Protein AF-A0A399ENY3-F1 (afdb_monomer_lite)

Foldseek 3Di:
DAWKKKKFAQDLPLLLVQLQVLLVLLVLCVVVAADWAFQVLHHHFDRHSAWGWIAHHPPLGDGIDIDGSDLVQFDQDPRHTMDMTGRSPRRCVLSVLLSLQSSCQRRPPSMAMATPFWQVVSQVSQVSCCVRVVDPDGSCSSHQKFWWWKAAPVRQIATEIDHPVADDQVVVQVCVVVVVDPGHDPIDIHDTDDDDPDDDDVRHPYYYID

Sequence (210 aa):
MGYTHYWYVQDLALLKTRLPAIAADFQRLLPHLPPLAGSLGQGKAKIGPKELVFNGPEPEDYESFVLSARLEDYDQTKQGLFAFCKTERRPYDRAVQVALTLLRWHAGEAVRVTSDGGLLDWQAAVGLVEKELGYPVDPFFVLERELVEVRDRQGRRFLVEAEKEGVYLNYLHWLAEEKKIPFNPPFQVGEAVRRGLASPLPGVEGVFYL

pLDDT: mean 92.97, std 8.16, range [59.66, 98.88]

Radius of gyration: 18.5 Å; chains: 1; bounding box: 43×35×51 Å

Structure (mmCIF, N/CA/C/O backbone):
data_AF-A0A399ENY3-F1
#
_entry.id   AF-A0A399ENY3-F1
#
loop_
_atom_site.group_PDB
_atom_site.id
_atom_site.type_symbol
_atom_site.label_atom_id
_atom_site.label_alt_id
_atom_site.label_comp_id
_atom_site.label_asym_id
_atom_site.label_entity_id
_atom_site.label_seq_id
_atom_site.pdbx_PDB_ins_code
_atom_site.Cartn_x
_atom_site.Cartn_y
_atom_site.Cartn_z
_atom_site.occupancy
_atom_site.B_iso_or_equiv
_atom_site.auth_seq_id
_atom_site.auth_comp_id
_atom_site.auth_asym_id
_atom_site.auth_atom_id
_atom_site.pdbx_PDB_model_num
ATOM 1 N N . MET A 1 1 ? -3.048 19.356 -0.389 1.00 65.06 1 MET A N 1
ATOM 2 C CA . MET A 1 1 ? -2.342 18.136 0.053 1.00 65.06 1 MET A CA 1
ATOM 3 C C . MET A 1 1 ? -3.060 16.988 -0.620 1.00 65.06 1 MET A C 1
ATOM 5 O O . MET A 1 1 ? -4.269 16.923 -0.449 1.00 65.06 1 MET A O 1
ATOM 9 N N . GLY A 1 2 ? -2.367 16.222 -1.460 1.00 85.25 2 GLY A N 1
ATOM 10 C CA . GLY A 1 2 ? -2.966 15.135 -2.239 1.00 85.25 2 GLY A CA 1
ATOM 11 C C . GLY A 1 2 ? -2.899 13.796 -1.515 1.00 85.25 2 GLY A C 1
ATOM 12 O O . GLY A 1 2 ? -2.076 13.638 -0.620 1.00 85.25 2 GLY A O 1
ATOM 13 N N . TYR A 1 3 ? -3.757 12.856 -1.911 1.00 95.75 3 TYR A N 1
ATOM 14 C CA . TYR A 1 3 ? -3.749 11.472 -1.422 1.00 95.75 3 TYR A CA 1
ATOM 15 C C . TYR A 1 3 ? -2.416 10.782 -1.755 1.00 95.75 3 TYR A C 1
ATOM 17 O O . TYR A 1 3 ? -1.998 10.803 -2.918 1.00 95.75 3 TYR A O 1
ATOM 25 N N . THR A 1 4 ? -1.761 10.207 -0.743 1.00 97.94 4 THR A N 1
ATOM 26 C CA . THR A 1 4 ? -0.362 9.758 -0.799 1.00 97.94 4 THR A CA 1
ATOM 27 C C . THR A 1 4 ? -0.168 8.340 -0.270 1.00 97.94 4 THR A C 1
ATOM 29 O O . THR A 1 4 ? -0.803 7.918 0.699 1.00 97.94 4 THR A O 1
ATOM 32 N N . HIS A 1 5 ? 0.787 7.630 -0.872 1.00 98.31 5 HIS A N 1
ATOM 33 C CA . HIS A 1 5 ? 1.336 6.377 -0.352 1.00 98.31 5 HIS A CA 1
ATOM 34 C C . HIS A 1 5 ? 2.809 6.534 -0.021 1.00 98.31 5 HIS A C 1
ATOM 36 O O . HIS A 1 5 ? 3.538 7.234 -0.725 1.00 98.31 5 HIS A O 1
ATOM 42 N N . TYR A 1 6 ? 3.248 5.836 1.016 1.00 97.88 6 TYR A N 1
ATOM 43 C CA . TYR A 1 6 ? 4.585 5.940 1.579 1.00 97.88 6 TYR A CA 1
ATOM 44 C C . TYR A 1 6 ? 5.186 4.551 1.746 1.00 97.88 6 TYR A C 1
ATOM 46 O O . TYR A 1 6 ? 4.482 3.583 2.046 1.00 97.88 6 TYR A O 1
ATOM 54 N N . TRP A 1 7 ? 6.501 4.444 1.600 1.00 98.44 7 TRP A N 1
ATOM 55 C CA . TRP A 1 7 ? 7.215 3.226 1.943 1.00 98.44 7 TRP A CA 1
ATOM 56 C C . TRP A 1 7 ? 8.599 3.517 2.511 1.00 98.44 7 TRP A C 1
ATOM 58 O O . TRP A 1 7 ? 9.234 4.528 2.209 1.00 98.44 7 TRP A O 1
ATOM 68 N N . TYR A 1 8 ? 9.057 2.598 3.354 1.00 98.06 8 TYR A N 1
ATOM 69 C CA . TYR A 1 8 ? 10.341 2.656 4.037 1.00 98.06 8 TYR A CA 1
ATOM 70 C C . TYR A 1 8 ? 11.104 1.371 3.759 1.00 98.06 8 TYR A C 1
ATOM 72 O O . TYR A 1 8 ? 10.606 0.289 4.064 1.00 98.06 8 TYR A O 1
ATOM 80 N N . VAL A 1 9 ? 12.309 1.477 3.207 1.00 98.19 9 VAL A N 1
ATOM 81 C CA . VAL A 1 9 ? 13.186 0.334 2.931 1.00 98.19 9 VAL A CA 1
ATOM 82 C C . VAL A 1 9 ? 14.242 0.236 4.031 1.00 98.19 9 VAL A C 1
ATOM 84 O O . VAL A 1 9 ? 15.024 1.164 4.237 1.00 98.19 9 VAL A O 1
ATOM 87 N N . GLN A 1 10 ? 14.268 -0.898 4.733 1.00 97.44 10 GLN A N 1
ATOM 88 C CA . GLN A 1 10 ? 15.261 -1.211 5.771 1.00 97.44 10 GLN A CA 1
ATOM 89 C C . GLN A 1 10 ? 16.498 -1.898 5.192 1.00 97.44 10 GLN A C 1
ATOM 91 O O . GLN A 1 10 ? 17.612 -1.683 5.661 1.00 97.44 10 GLN A O 1
ATOM 96 N N . ASP A 1 11 ? 16.301 -2.728 4.165 1.00 97.19 11 ASP A N 1
ATOM 97 C CA . ASP A 1 11 ? 17.366 -3.492 3.520 1.00 97.19 11 ASP A CA 1
ATOM 98 C C . ASP A 1 11 ? 17.312 -3.304 1.999 1.00 97.19 11 ASP A C 1
ATOM 100 O O . ASP A 1 11 ? 16.593 -3.988 1.262 1.00 97.19 11 ASP A O 1
ATOM 104 N N . LEU A 1 12 ? 18.108 -2.344 1.523 1.00 96.38 12 LEU A N 1
ATOM 105 C CA . LEU A 1 12 ? 18.221 -2.023 0.103 1.00 96.38 12 LEU A CA 1
ATOM 106 C C . LEU A 1 12 ? 18.857 -3.171 -0.700 1.00 96.38 12 LEU A C 1
ATOM 108 O O . LEU A 1 12 ? 18.535 -3.362 -1.876 1.00 96.38 12 LEU A O 1
ATOM 112 N N . ALA A 1 13 ? 19.750 -3.952 -0.080 1.00 97.38 13 ALA A N 1
ATOM 113 C CA . ALA A 1 13 ? 20.390 -5.088 -0.730 1.00 97.38 13 ALA A CA 1
ATOM 114 C C . ALA A 1 13 ? 19.378 -6.214 -0.955 1.00 97.38 13 ALA A C 1
ATOM 116 O O . ALA A 1 13 ? 19.316 -6.759 -2.060 1.00 97.38 13 ALA A O 1
ATOM 117 N N . LEU A 1 14 ? 18.529 -6.506 0.035 1.00 97.50 14 LEU A N 1
ATOM 118 C CA . LEU A 1 14 ? 17.425 -7.442 -0.137 1.00 97.50 14 LEU A CA 1
ATOM 119 C C . LEU A 1 14 ? 16.453 -6.938 -1.204 1.00 97.50 14 LEU A C 1
ATOM 121 O O . LEU A 1 14 ? 16.164 -7.698 -2.130 1.00 97.50 14 LEU A O 1
ATOM 125 N N . LEU A 1 15 ? 16.019 -5.671 -1.157 1.00 97.50 15 LEU A N 1
ATOM 126 C CA . LEU A 1 15 ? 15.136 -5.099 -2.184 1.00 97.50 15 LEU A CA 1
ATOM 127 C C . LEU A 1 15 ? 15.705 -5.306 -3.594 1.00 97.50 15 LEU A C 1
ATOM 129 O O . LEU A 1 15 ? 14.998 -5.774 -4.487 1.00 97.50 15 LEU A O 1
ATOM 133 N N . LYS A 1 16 ? 17.008 -5.066 -3.783 1.00 97.94 16 LYS A N 1
ATOM 134 C CA . LYS A 1 16 ? 17.696 -5.305 -5.059 1.00 97.94 16 LYS A CA 1
ATOM 135 C C . LYS A 1 16 ? 17.522 -6.736 -5.573 1.00 97.94 16 LYS A C 1
ATOM 137 O O . LYS A 1 16 ? 17.344 -6.929 -6.773 1.00 97.94 16 LYS A O 1
ATOM 142 N N . THR A 1 17 ? 17.563 -7.735 -4.689 1.00 98.31 17 THR A N 1
ATOM 143 C CA . THR A 1 17 ? 17.355 -9.148 -5.066 1.00 98.31 17 THR A CA 1
ATOM 144 C C . THR A 1 17 ? 15.894 -9.487 -5.369 1.00 98.31 17 THR A C 1
ATOM 146 O O . THR A 1 17 ? 15.634 -10.456 -6.080 1.00 98.31 17 THR A O 1
ATOM 149 N N . ARG A 1 18 ? 14.939 -8.697 -4.861 1.00 98.44 18 ARG A N 1
ATOM 150 C CA . ARG A 1 18 ? 13.493 -8.922 -5.018 1.00 98.44 18 ARG A CA 1
ATOM 151 C C . ARG A 1 18 ? 12.880 -8.191 -6.209 1.00 98.44 18 ARG A C 1
ATOM 153 O O . ARG A 1 18 ? 11.901 -8.681 -6.766 1.00 98.44 18 ARG A O 1
ATOM 160 N N . LEU A 1 19 ? 13.474 -7.080 -6.652 1.00 98.50 19 LEU A N 1
ATOM 161 C CA . LEU A 1 19 ? 12.989 -6.287 -7.791 1.00 98.50 19 LEU A CA 1
ATOM 162 C C . LEU A 1 19 ? 12.700 -7.095 -9.068 1.00 98.50 19 LEU A C 1
ATOM 164 O O . LEU A 1 19 ? 11.671 -6.826 -9.685 1.00 98.50 19 LEU A O 1
ATOM 168 N N . PRO A 1 20 ? 13.505 -8.100 -9.473 1.00 98.75 20 PRO A N 1
ATOM 169 C CA . PRO A 1 20 ? 13.170 -8.926 -10.632 1.00 98.75 20 PRO A CA 1
ATOM 170 C C . PRO A 1 20 ? 11.834 -9.665 -10.500 1.00 98.75 20 PRO A C 1
ATOM 172 O O . PRO A 1 20 ? 11.068 -9.695 -11.460 1.00 98.75 20 PRO A O 1
ATOM 175 N N . ALA A 1 21 ? 11.538 -10.224 -9.322 1.00 98.75 21 ALA A N 1
ATOM 176 C CA . ALA A 1 21 ? 10.280 -10.924 -9.071 1.00 98.75 21 ALA A CA 1
ATOM 177 C C . ALA A 1 21 ? 9.103 -9.941 -9.010 1.00 98.75 21 ALA A C 1
ATOM 179 O O . ALA A 1 21 ? 8.098 -10.151 -9.683 1.00 98.75 21 ALA A O 1
ATOM 180 N N . ILE A 1 22 ? 9.281 -8.812 -8.310 1.00 98.81 22 ILE A N 1
ATOM 181 C CA . ILE A 1 22 ? 8.290 -7.726 -8.245 1.00 98.81 22 ILE A CA 1
ATOM 182 C C . ILE A 1 22 ? 7.934 -7.238 -9.655 1.00 98.81 22 ILE A C 1
ATOM 184 O O . ILE A 1 22 ? 6.760 -7.125 -9.993 1.00 98.81 22 ILE A O 1
ATOM 188 N N . ALA A 1 23 ? 8.934 -6.976 -10.500 1.00 98.81 23 ALA A N 1
ATOM 189 C CA . ALA A 1 23 ? 8.716 -6.503 -11.862 1.00 98.81 23 ALA A CA 1
ATOM 190 C C . ALA A 1 23 ? 8.017 -7.549 -12.739 1.00 98.81 23 ALA A C 1
ATOM 192 O O . ALA A 1 23 ? 7.111 -7.192 -13.489 1.00 98.81 23 ALA A O 1
ATOM 193 N N . ALA A 1 24 ? 8.410 -8.823 -12.644 1.00 98.81 24 ALA A N 1
ATOM 194 C CA . ALA A 1 24 ? 7.788 -9.902 -13.409 1.00 98.81 24 ALA A CA 1
ATOM 195 C C . ALA A 1 24 ? 6.305 -10.074 -13.047 1.00 98.81 24 ALA A C 1
ATOM 197 O O . ALA A 1 24 ? 5.456 -10.175 -13.932 1.00 98.81 24 ALA A O 1
ATOM 198 N N . ASP A 1 25 ? 5.977 -10.043 -11.757 1.00 98.81 25 ASP A N 1
ATOM 199 C CA . ASP A 1 25 ? 4.594 -10.130 -11.296 1.00 98.81 25 ASP A CA 1
ATOM 200 C C . ASP A 1 25 ? 3.788 -8.885 -11.659 1.00 98.81 25 ASP A C 1
ATOM 202 O O . ASP A 1 25 ? 2.670 -8.999 -12.156 1.00 98.81 25 ASP A O 1
ATOM 206 N N . PHE A 1 26 ? 4.370 -7.693 -11.520 1.00 98.81 26 PHE A N 1
ATOM 207 C CA . PHE A 1 26 ? 3.716 -6.457 -11.939 1.00 98.81 26 PHE A CA 1
ATOM 208 C C . PHE A 1 26 ? 3.397 -6.466 -13.440 1.00 98.81 26 PHE A C 1
ATOM 210 O O . PHE A 1 26 ? 2.296 -6.093 -13.840 1.00 98.81 26 PHE A O 1
ATOM 217 N N . GLN A 1 27 ? 4.316 -6.963 -14.278 1.00 98.69 27 GLN A N 1
ATOM 218 C CA . GLN A 1 27 ? 4.086 -7.128 -15.717 1.00 98.69 27 GLN A CA 1
ATOM 219 C C . GLN A 1 27 ? 2.907 -8.057 -16.020 1.00 98.69 27 GLN A C 1
ATOM 221 O O . GLN A 1 27 ? 2.133 -7.767 -16.932 1.00 98.69 27 GLN A O 1
ATOM 226 N N . ARG A 1 28 ? 2.738 -9.142 -15.254 1.00 98.62 28 ARG A N 1
ATOM 227 C CA . ARG A 1 28 ? 1.595 -10.060 -15.398 1.00 98.62 28 ARG A CA 1
ATOM 228 C C . ARG A 1 28 ? 0.265 -9.396 -15.043 1.00 98.62 28 ARG A C 1
ATOM 230 O O . ARG A 1 28 ? -0.756 -9.782 -15.599 1.00 98.62 28 ARG A O 1
ATOM 237 N N . LEU A 1 29 ? 0.281 -8.397 -14.161 1.00 98.62 29 LEU A N 1
ATOM 238 C CA . LEU A 1 29 ? -0.911 -7.670 -13.724 1.00 98.62 29 LEU A CA 1
ATOM 239 C C . LEU A 1 29 ? -1.278 -6.480 -14.622 1.00 98.62 29 LEU A C 1
ATOM 241 O O . LEU A 1 29 ? -2.418 -6.027 -14.560 1.00 98.62 29 LEU A O 1
ATOM 245 N N . LEU A 1 30 ? -0.375 -6.003 -15.492 1.00 98.06 30 LEU A N 1
ATOM 246 C CA . LEU A 1 30 ? -0.628 -4.868 -16.398 1.00 98.06 30 LEU A CA 1
ATOM 247 C C . LEU A 1 30 ? -1.951 -4.950 -17.188 1.00 98.06 30 LEU A C 1
ATOM 249 O O . LEU A 1 30 ? -2.615 -3.920 -17.280 1.00 98.06 30 LEU A O 1
ATOM 253 N N . PRO A 1 31 ? -2.392 -6.111 -17.722 1.00 98.19 31 PRO A N 1
ATOM 254 C CA . PRO A 1 31 ? -3.670 -6.207 -18.438 1.00 98.19 31 PRO A CA 1
ATOM 255 C C . PRO A 1 31 ? -4.910 -5.881 -17.590 1.00 98.19 31 PRO A C 1
ATOM 257 O O . PRO A 1 31 ? -5.979 -5.638 -18.143 1.00 98.19 31 PRO A O 1
ATOM 260 N N . HIS A 1 32 ? -4.777 -5.891 -16.262 1.00 98.25 32 HIS A N 1
ATOM 261 C CA . HIS A 1 32 ? -5.850 -5.628 -15.301 1.00 98.25 32 HIS A CA 1
ATOM 262 C C . HIS A 1 32 ? -5.736 -4.247 -14.644 1.00 98.25 32 HIS A C 1
ATOM 264 O O . HIS A 1 32 ? -6.558 -3.898 -13.794 1.00 98.25 32 HIS A O 1
ATOM 270 N N . LEU A 1 33 ? -4.706 -3.477 -14.999 1.00 98.25 33 LEU A N 1
ATOM 271 C CA . LEU A 1 33 ? -4.435 -2.162 -14.438 1.00 98.25 33 LEU A CA 1
ATOM 272 C C . LEU A 1 33 ? -4.886 -1.052 -15.395 1.00 98.25 33 LEU A C 1
ATOM 274 O O . LEU A 1 33 ? -4.941 -1.254 -16.611 1.00 98.25 33 LEU A O 1
ATOM 278 N N . PRO A 1 34 ? -5.182 0.146 -14.865 1.00 97.69 34 PRO A N 1
ATOM 279 C CA . PRO A 1 34 ? -5.351 1.335 -15.687 1.00 97.69 34 PRO A CA 1
ATOM 280 C C . PRO A 1 34 ? -4.112 1.597 -16.558 1.00 97.69 34 PRO A C 1
ATOM 282 O O . PRO A 1 34 ? -3.008 1.186 -16.187 1.00 97.69 34 PRO A O 1
ATOM 285 N N . PRO A 1 35 ? -4.266 2.287 -17.704 1.00 97.75 35 PRO A N 1
ATOM 286 C CA . PRO A 1 35 ? -3.138 2.627 -18.561 1.00 97.75 35 PRO A CA 1
ATOM 287 C C . PRO A 1 35 ? -2.039 3.356 -17.786 1.00 97.75 35 PRO A C 1
ATOM 289 O O . PRO A 1 35 ? -2.328 4.229 -16.968 1.00 97.75 35 PRO A O 1
ATOM 292 N N . LEU A 1 36 ? -0.785 3.009 -18.076 1.00 98.44 36 LEU A N 1
ATOM 293 C CA . LEU A 1 36 ? 0.396 3.617 -17.469 1.00 98.44 36 LEU A CA 1
ATOM 294 C C . LEU A 1 36 ? 1.257 4.285 -18.535 1.00 98.44 36 LEU A C 1
ATOM 296 O O . LEU A 1 36 ? 1.419 3.759 -19.640 1.00 98.44 36 LEU A O 1
ATOM 300 N N . ALA A 1 37 ? 1.867 5.398 -18.158 1.00 98.38 37 ALA A N 1
ATOM 301 C CA . ALA A 1 37 ? 2.840 6.121 -18.957 1.00 98.38 37 ALA A CA 1
ATOM 302 C C . ALA A 1 37 ? 4.205 6.174 -18.253 1.00 98.38 37 ALA A C 1
ATOM 304 O O . ALA A 1 37 ? 4.384 5.646 -17.150 1.00 98.38 37 ALA A O 1
ATOM 305 N N . GLY A 1 38 ? 5.195 6.777 -18.912 1.00 97.50 38 GLY A N 1
ATOM 306 C CA . GLY A 1 38 ? 6.475 7.105 -18.286 1.00 97.50 38 GLY A CA 1
ATOM 307 C C . GLY A 1 38 ? 6.315 8.111 -17.139 1.00 97.50 38 GLY A C 1
ATOM 308 O O . GLY A 1 38 ? 5.221 8.588 -16.855 1.00 97.50 38 GLY A O 1
ATOM 309 N N . SER A 1 39 ? 7.420 8.457 -16.476 1.00 95.44 39 SER A N 1
ATOM 310 C CA . SER A 1 39 ? 7.420 9.330 -15.289 1.00 95.44 39 SER A CA 1
ATOM 311 C C . SER A 1 39 ? 6.697 10.668 -15.498 1.00 95.44 39 SER A C 1
ATOM 313 O O . SER A 1 39 ? 5.988 11.125 -14.604 1.00 95.44 39 SER A O 1
ATOM 315 N N . LEU A 1 40 ? 6.824 11.259 -16.686 1.00 95.31 40 LEU A N 1
ATOM 316 C CA . LEU A 1 40 ? 6.220 12.546 -17.052 1.00 95.31 40 LEU A CA 1
ATOM 317 C C . LEU A 1 40 ? 4.822 12.416 -17.682 1.00 95.31 40 LEU A C 1
ATOM 319 O O . LEU A 1 40 ? 4.439 13.263 -18.471 1.00 95.31 40 LEU A O 1
ATOM 323 N N . GLY A 1 41 ? 4.115 11.306 -17.463 1.00 95.75 41 GLY A N 1
ATOM 324 C CA . GLY A 1 41 ? 2.783 11.089 -18.042 1.00 95.75 41 GLY A CA 1
ATOM 325 C C . GLY A 1 41 ? 2.762 10.805 -19.549 1.00 95.75 41 GLY A C 1
ATOM 326 O O . GLY A 1 41 ? 1.702 10.658 -20.156 1.00 95.75 41 GLY A O 1
ATOM 327 N N . GLN A 1 42 ? 3.941 10.652 -20.157 1.00 95.75 42 GLN A N 1
ATOM 328 C CA . GLN A 1 42 ? 4.125 10.426 -21.588 1.00 95.75 42 GLN A CA 1
ATOM 329 C C . GLN A 1 42 ? 4.932 9.152 -21.861 1.00 95.75 42 GLN A C 1
ATOM 331 O O . GLN A 1 42 ? 5.733 8.697 -21.040 1.00 95.75 42 GLN A O 1
ATOM 336 N N . GLY A 1 43 ? 4.760 8.578 -23.052 1.00 95.81 43 GLY A N 1
ATOM 337 C CA . GLY A 1 43 ? 5.502 7.390 -23.473 1.00 95.81 43 GLY A CA 1
ATOM 338 C C . GLY A 1 43 ? 5.153 6.138 -22.662 1.00 95.81 43 GLY A C 1
ATOM 339 O O . GLY A 1 43 ? 4.073 6.026 -22.090 1.00 95.81 43 GLY A O 1
ATOM 340 N N . LYS A 1 44 ? 6.059 5.156 -22.647 1.00 96.69 44 LYS A N 1
ATOM 341 C CA . LYS A 1 44 ? 5.833 3.867 -21.976 1.00 96.69 44 LYS A CA 1
ATOM 342 C C . LYS A 1 44 ? 6.380 3.879 -20.552 1.00 96.69 44 LYS A C 1
ATOM 344 O O . LYS A 1 44 ? 7.499 4.337 -20.326 1.00 96.69 44 LYS A O 1
ATOM 349 N N . ALA A 1 45 ? 5.628 3.282 -19.630 1.00 97.88 45 ALA A N 1
ATOM 350 C CA . ALA A 1 45 ? 6.118 2.925 -18.304 1.00 97.88 45 ALA A CA 1
ATOM 351 C C . ALA A 1 45 ? 7.389 2.061 -18.390 1.00 97.88 45 ALA A C 1
ATOM 353 O O . ALA A 1 45 ? 7.519 1.192 -19.261 1.00 97.88 45 ALA A O 1
ATOM 354 N N . LYS A 1 46 ? 8.322 2.272 -17.461 1.00 98.19 46 LYS A N 1
ATOM 355 C CA . LYS A 1 46 ? 9.563 1.505 -17.354 1.00 98.19 46 LYS A CA 1
ATOM 356 C C . LYS A 1 46 ? 9.418 0.470 -16.248 1.00 98.19 46 LYS A C 1
ATOM 358 O O . LYS A 1 46 ? 9.634 0.763 -15.079 1.00 98.19 46 LYS A O 1
ATOM 363 N N . ILE A 1 47 ? 9.064 -0.749 -16.635 1.00 98.31 47 ILE A N 1
ATOM 364 C CA . ILE A 1 47 ? 8.910 -1.883 -15.722 1.00 98.31 47 ILE A CA 1
ATOM 365 C C . ILE A 1 47 ? 9.999 -2.903 -16.037 1.00 98.31 47 ILE A C 1
ATOM 367 O O . ILE A 1 47 ? 9.977 -3.524 -17.103 1.00 98.31 47 ILE A O 1
ATOM 371 N N . GLY A 1 48 ? 10.965 -3.067 -15.137 1.00 97.44 48 GLY A N 1
ATOM 372 C CA . GLY A 1 48 ? 12.079 -3.979 -15.359 1.00 97.44 48 GLY A CA 1
ATOM 373 C C . GLY A 1 48 ? 12.754 -4.452 -14.074 1.00 97.44 48 GLY A C 1
ATOM 374 O O . GLY A 1 48 ? 12.441 -3.986 -12.985 1.00 97.44 48 GLY A O 1
ATOM 375 N N . PRO A 1 49 ? 13.747 -5.349 -14.187 1.00 97.38 49 PRO A N 1
ATOM 376 C CA . PRO A 1 49 ? 14.335 -6.040 -13.036 1.00 97.38 49 PRO A CA 1
ATOM 377 C C . PRO A 1 49 ? 15.134 -5.137 -12.085 1.00 97.38 49 PRO A C 1
ATOM 379 O O . PRO A 1 49 ? 15.617 -5.606 -11.059 1.00 97.38 49 PRO A O 1
ATOM 382 N N . LYS A 1 50 ? 15.330 -3.865 -12.444 1.00 97.19 50 LYS A N 1
ATOM 383 C CA . LYS A 1 50 ? 16.078 -2.878 -11.655 1.00 97.19 50 LYS A CA 1
ATOM 384 C C . LYS A 1 50 ? 15.196 -1.787 -11.061 1.00 97.19 50 LYS A C 1
ATOM 386 O O . LYS A 1 50 ? 15.635 -1.137 -10.120 1.00 97.19 50 LYS A O 1
ATOM 391 N N . GLU A 1 51 ? 14.025 -1.546 -11.644 1.00 97.69 51 GLU A N 1
ATOM 392 C CA . GLU A 1 51 ? 13.130 -0.477 -11.217 1.00 97.69 51 GLU A CA 1
ATOM 393 C C . GLU A 1 51 ? 11.740 -0.610 -11.848 1.00 97.69 51 GLU A C 1
ATOM 395 O O . GLU A 1 51 ? 11.586 -1.136 -12.957 1.00 97.69 51 GLU A O 1
ATOM 400 N N . LEU A 1 52 ? 10.748 -0.076 -11.143 1.00 98.69 52 LEU A N 1
ATOM 401 C CA . LEU A 1 52 ? 9.427 0.249 -11.661 1.00 98.69 52 LEU A CA 1
ATOM 402 C C . LEU A 1 52 ? 9.309 1.774 -11.643 1.00 98.69 52 LEU A C 1
ATOM 404 O O . LEU A 1 52 ? 9.366 2.380 -10.576 1.00 98.69 52 LEU A O 1
ATOM 408 N N . VAL A 1 53 ? 9.165 2.384 -12.818 1.00 98.62 53 VAL A N 1
ATOM 409 C CA . VAL A 1 53 ? 8.978 3.829 -12.972 1.00 98.62 53 VAL A CA 1
ATOM 410 C C . VAL A 1 53 ? 7.804 4.090 -13.900 1.00 98.62 53 VAL A C 1
ATOM 412 O O . VAL A 1 53 ? 7.848 3.721 -15.078 1.00 98.62 53 VAL A O 1
ATOM 415 N N . PHE A 1 54 ? 6.754 4.717 -13.380 1.00 98.75 54 PHE A N 1
ATOM 416 C CA . PHE A 1 54 ? 5.540 5.000 -14.142 1.00 98.75 54 PHE A CA 1
ATOM 417 C C . PHE A 1 54 ? 4.737 6.163 -13.555 1.00 98.75 54 PHE A C 1
ATOM 419 O O . PHE A 1 54 ? 4.978 6.604 -12.435 1.00 98.75 54 PHE A O 1
ATOM 426 N N . ASN A 1 55 ? 3.772 6.647 -14.329 1.00 98.50 55 ASN A N 1
ATOM 427 C CA . ASN A 1 55 ? 2.747 7.610 -13.925 1.00 98.50 55 ASN A CA 1
ATOM 428 C C . ASN A 1 55 ? 1.430 7.257 -14.652 1.00 98.50 55 ASN A C 1
ATOM 430 O O . ASN A 1 55 ? 1.404 6.332 -15.476 1.00 98.50 55 ASN A O 1
ATOM 434 N N . GLY A 1 56 ? 0.342 7.972 -14.374 1.00 98.00 56 GLY A N 1
ATOM 435 C CA . GLY A 1 56 ? -0.833 7.986 -15.247 1.00 98.00 56 GLY A CA 1
ATOM 436 C C . GLY A 1 56 ? -0.509 8.668 -16.579 1.00 98.00 56 GLY A C 1
ATOM 437 O O . GLY A 1 56 ? 0.432 9.450 -16.632 1.00 98.00 56 GLY A O 1
ATOM 438 N N . PRO A 1 57 ? -1.209 8.357 -17.678 1.00 98.00 57 PRO A N 1
ATOM 439 C CA . PRO A 1 57 ? -1.099 9.137 -18.906 1.00 98.00 57 PRO A CA 1
ATOM 440 C C . PRO A 1 57 ? -1.723 10.524 -18.719 1.00 98.00 57 PRO A C 1
ATOM 442 O O . PRO A 1 57 ? -2.760 10.637 -18.066 1.00 98.00 57 PRO A O 1
ATOM 445 N N . GLU A 1 58 ? -1.155 11.553 -19.348 1.00 96.69 58 GLU A N 1
ATOM 446 C CA . GLU A 1 58 ? -1.777 12.884 -19.390 1.00 96.69 58 GLU A CA 1
ATOM 447 C C . GLU A 1 58 ? -3.233 12.808 -19.910 1.00 96.69 58 GLU A C 1
ATOM 449 O O . GLU A 1 58 ? -3.503 12.081 -20.876 1.00 96.69 58 GLU A O 1
ATOM 454 N N . PRO A 1 59 ? -4.194 13.546 -19.317 1.00 96.06 59 PRO A N 1
ATOM 455 C CA . PRO A 1 59 ? -4.048 14.518 -18.222 1.00 96.06 59 PRO A CA 1
ATOM 456 C C . PRO A 1 59 ? -4.269 13.920 -16.814 1.00 96.06 59 PRO A C 1
ATOM 458 O O . PRO A 1 59 ? -4.532 14.650 -15.861 1.00 96.06 59 PRO A O 1
ATOM 461 N N . GLU A 1 60 ? -4.265 12.593 -16.690 1.00 96.88 60 GLU A N 1
ATOM 462 C CA . GLU A 1 60 ? -4.502 11.867 -15.437 1.00 96.88 60 GLU A CA 1
ATOM 463 C C . GLU A 1 60 ? -3.197 11.499 -14.703 1.00 96.88 60 GLU A C 1
ATOM 465 O O . GLU A 1 60 ? -3.199 10.677 -13.781 1.00 96.88 60 GLU A O 1
ATOM 470 N N . ASP A 1 61 ? -2.078 12.088 -15.120 1.00 97.00 61 ASP A N 1
ATOM 471 C CA . ASP A 1 61 ? -0.790 12.034 -14.443 1.00 97.00 61 ASP A CA 1
ATOM 472 C C . ASP A 1 61 ? -0.781 12.909 -13.173 1.00 97.00 61 ASP A C 1
ATOM 474 O O . ASP A 1 61 ? -1.605 13.813 -13.001 1.00 97.00 61 ASP A O 1
ATOM 478 N N . TYR A 1 62 ? 0.128 12.616 -12.235 1.00 96.88 62 TYR A N 1
ATOM 479 C CA . TYR A 1 62 ? 0.314 13.447 -11.036 1.00 96.88 62 TYR A CA 1
ATOM 480 C C . TYR A 1 62 ? 1.771 13.478 -10.551 1.00 96.88 62 TYR A C 1
ATOM 482 O O . TYR A 1 62 ? 2.544 14.322 -10.995 1.00 96.88 62 TYR A O 1
ATOM 490 N N . GLU A 1 63 ? 2.192 12.550 -9.688 1.00 96.88 63 GLU A N 1
ATOM 491 C CA . GLU A 1 63 ? 3.605 12.359 -9.337 1.00 96.88 63 GLU A CA 1
ATOM 492 C C . GLU A 1 63 ? 4.104 11.017 -9.882 1.00 96.88 63 GLU A C 1
ATOM 494 O O . GLU A 1 63 ? 3.393 10.009 -9.884 1.00 96.88 63 GLU A O 1
ATOM 499 N N . SER A 1 64 ? 5.357 10.983 -10.334 1.00 97.56 64 SER A N 1
ATOM 500 C CA . SER A 1 64 ? 5.971 9.750 -10.817 1.00 97.56 64 SER A CA 1
ATOM 501 C C . SER A 1 64 ? 6.150 8.754 -9.671 1.00 97.56 64 SER A C 1
ATOM 503 O O . SER A 1 64 ? 6.789 9.061 -8.667 1.00 97.56 64 SER A O 1
ATOM 505 N N . PHE A 1 65 ? 5.664 7.530 -9.849 1.00 98.69 65 PHE A N 1
ATOM 506 C CA . PHE A 1 65 ? 6.025 6.420 -8.980 1.00 98.69 65 PHE A CA 1
ATOM 507 C C . PHE A 1 65 ? 7.412 5.904 -9.368 1.00 98.69 65 PHE A C 1
ATOM 509 O O . PHE A 1 65 ? 7.652 5.606 -10.542 1.00 98.69 65 PHE A O 1
ATOM 516 N N . VAL A 1 66 ? 8.312 5.782 -8.391 1.00 98.56 66 VAL A N 1
ATOM 517 C CA . VAL A 1 66 ? 9.675 5.264 -8.568 1.00 98.56 66 VAL A CA 1
ATOM 518 C C . VAL A 1 66 ? 9.964 4.239 -7.479 1.00 98.56 66 VAL A C 1
ATOM 520 O O . VAL A 1 66 ? 10.078 4.583 -6.311 1.00 98.56 66 VAL A O 1
ATOM 523 N N . LEU A 1 67 ? 10.132 2.977 -7.864 1.00 98.56 67 LEU A N 1
ATOM 524 C CA . LEU A 1 67 ? 10.602 1.914 -6.980 1.00 98.56 67 LEU A CA 1
ATOM 525 C C . LEU A 1 67 ? 11.884 1.322 -7.554 1.00 98.56 67 LEU A C 1
ATOM 527 O O . LEU A 1 67 ? 11.855 0.679 -8.602 1.00 98.56 67 LEU A O 1
ATOM 531 N N . SER A 1 68 ? 13.008 1.513 -6.867 1.00 97.88 68 SER A N 1
ATOM 532 C CA . SER A 1 68 ? 14.317 0.994 -7.278 1.00 97.88 68 SER A CA 1
ATOM 533 C C . SER A 1 68 ? 15.157 0.577 -6.062 1.00 97.88 68 SER A C 1
ATOM 535 O O . SER A 1 68 ? 14.757 0.771 -4.918 1.00 97.88 68 SER A O 1
ATOM 537 N N . ALA A 1 69 ? 16.343 0.011 -6.299 1.00 96.19 69 ALA A N 1
ATOM 538 C CA . ALA A 1 69 ? 17.342 -0.237 -5.257 1.00 96.19 69 ALA A CA 1
ATOM 539 C C . ALA A 1 69 ? 18.537 0.735 -5.341 1.00 96.19 69 ALA A C 1
ATOM 541 O O . ALA A 1 69 ? 19.679 0.342 -5.084 1.00 96.19 69 ALA A O 1
ATOM 542 N N . ARG A 1 70 ? 18.295 1.984 -5.761 1.00 97.38 70 ARG A N 1
ATOM 543 C CA . ARG A 1 70 ? 19.276 3.080 -5.743 1.00 97.38 70 ARG A CA 1
ATOM 544 C C . ARG A 1 70 ? 19.074 3.929 -4.499 1.00 97.38 70 ARG A C 1
ATOM 546 O O . ARG A 1 70 ? 17.949 4.303 -4.207 1.00 97.38 70 ARG A O 1
ATOM 553 N N . LEU A 1 71 ? 20.158 4.251 -3.797 1.00 96.44 71 LEU A N 1
ATOM 554 C CA . LEU A 1 71 ? 20.088 5.056 -2.576 1.00 96.44 71 LEU A CA 1
ATOM 555 C C . LEU A 1 71 ? 19.574 6.478 -2.854 1.00 96.44 71 LEU A C 1
ATOM 557 O O . LEU A 1 71 ? 18.863 7.024 -2.025 1.00 96.44 71 LEU A O 1
ATOM 561 N N . GLU A 1 72 ? 19.899 7.048 -4.019 1.00 96.81 72 GLU A N 1
ATOM 562 C CA . GLU A 1 72 ? 19.487 8.406 -4.407 1.00 96.81 72 GLU A CA 1
ATOM 563 C C . GLU A 1 72 ? 17.974 8.593 -4.606 1.00 96.81 72 GLU A C 1
ATOM 565 O O . GLU A 1 72 ? 17.511 9.728 -4.622 1.00 96.81 72 GLU A O 1
ATOM 570 N N . ASP A 1 73 ? 17.212 7.502 -4.737 1.00 96.81 73 ASP A N 1
ATOM 571 C CA . ASP A 1 73 ? 15.754 7.553 -4.899 1.00 96.81 73 ASP A CA 1
ATOM 572 C C . ASP A 1 73 ? 15.019 7.636 -3.543 1.00 96.81 73 ASP A C 1
ATOM 574 O O . ASP A 1 73 ? 13.789 7.602 -3.513 1.00 96.81 73 ASP A O 1
ATOM 578 N N . TYR A 1 74 ? 15.753 7.717 -2.425 1.00 98.06 74 TYR A N 1
ATOM 579 C CA . TYR A 1 74 ? 15.195 7.707 -1.075 1.00 98.06 74 TYR A CA 1
ATOM 580 C C . TYR A 1 74 ? 15.797 8.784 -0.176 1.00 98.06 74 TYR A C 1
ATOM 582 O O . TYR A 1 74 ? 17.006 9.021 -0.171 1.00 98.06 74 TYR A O 1
ATOM 590 N N . ASP A 1 75 ? 14.960 9.328 0.702 1.00 98.12 75 ASP A N 1
ATOM 591 C CA . ASP A 1 75 ? 15.399 10.164 1.812 1.00 98.12 75 ASP A CA 1
ATOM 592 C C . ASP A 1 75 ? 15.785 9.293 3.012 1.00 98.12 75 ASP A C 1
ATOM 594 O O . ASP A 1 75 ? 15.048 8.400 3.436 1.00 98.12 75 ASP A O 1
ATOM 598 N N . GLN A 1 76 ? 16.938 9.553 3.623 1.00 97.31 76 GLN A N 1
ATOM 599 C CA . GLN A 1 76 ? 17.359 8.807 4.807 1.00 97.31 76 GLN A CA 1
ATOM 600 C C . GLN A 1 76 ? 16.642 9.320 6.065 1.00 97.31 76 GLN A C 1
ATOM 602 O O . GLN A 1 76 ? 16.824 10.465 6.479 1.00 97.31 76 GLN A O 1
ATOM 607 N N . THR A 1 77 ? 15.875 8.448 6.722 1.00 97.00 77 THR A N 1
ATOM 608 C CA . THR A 1 77 ? 15.146 8.762 7.962 1.00 97.00 77 THR A CA 1
ATOM 609 C C . THR A 1 77 ? 15.525 7.804 9.093 1.00 97.00 77 THR A C 1
ATOM 611 O O . THR A 1 77 ? 16.212 6.802 8.885 1.00 97.00 77 THR A O 1
ATOM 614 N N . LYS A 1 78 ? 15.059 8.081 10.318 1.00 93.94 78 LYS A N 1
ATOM 615 C CA . LYS A 1 78 ? 15.227 7.153 11.455 1.00 93.94 78 LYS A CA 1
ATOM 616 C C . LYS A 1 78 ? 14.447 5.850 11.261 1.00 93.94 78 LYS A C 1
ATOM 618 O O . LYS A 1 78 ? 14.774 4.851 11.889 1.00 93.94 78 LYS A O 1
ATOM 623 N N . GLN A 1 79 ? 13.424 5.884 10.416 1.00 90.75 79 GLN A N 1
ATOM 624 C CA . GLN A 1 79 ? 12.540 4.777 10.087 1.00 90.75 79 GLN A CA 1
ATOM 625 C C . GLN A 1 79 ? 13.007 4.008 8.846 1.00 90.75 79 GLN A C 1
ATOM 627 O O . GLN A 1 79 ? 12.277 3.135 8.405 1.00 90.75 79 GLN A O 1
ATOM 632 N N . GLY A 1 80 ? 14.170 4.321 8.264 1.00 95.06 80 GLY A N 1
ATOM 633 C CA . GLY A 1 80 ? 14.691 3.687 7.048 1.00 95.06 80 GLY A CA 1
ATOM 634 C C . GLY A 1 80 ? 14.761 4.639 5.852 1.00 95.06 80 GLY A C 1
ATOM 635 O O . GLY A 1 80 ? 14.617 5.857 5.992 1.00 95.06 80 GLY A O 1
ATOM 636 N N . LEU A 1 81 ? 15.012 4.077 4.670 1.00 98.25 81 LEU A N 1
ATOM 637 C CA . LEU A 1 81 ? 15.049 4.809 3.405 1.00 98.25 81 LEU A CA 1
ATOM 638 C C . LEU A 1 81 ? 13.618 5.095 2.940 1.00 98.25 81 LEU A C 1
ATOM 640 O O . LEU A 1 81 ? 12.890 4.176 2.571 1.00 98.25 81 LEU A O 1
ATOM 644 N N . PHE A 1 82 ? 13.215 6.354 3.014 1.00 98.31 82 PHE A N 1
ATOM 645 C CA . PHE A 1 82 ? 11.858 6.826 2.785 1.00 98.31 82 PHE A CA 1
ATOM 646 C C . PHE A 1 82 ? 11.641 7.240 1.335 1.00 98.31 82 PHE A C 1
ATOM 648 O O . PHE A 1 82 ? 12.453 7.964 0.763 1.00 98.31 82 PHE A O 1
ATOM 655 N N . ALA A 1 83 ? 10.512 6.830 0.772 1.00 98.44 83 ALA A N 1
ATOM 656 C CA . ALA A 1 83 ? 9.982 7.391 -0.459 1.00 98.44 83 ALA A CA 1
ATOM 657 C C . ALA A 1 83 ? 8.449 7.416 -0.411 1.00 98.44 83 ALA A C 1
ATOM 659 O O . ALA A 1 83 ? 7.811 6.769 0.426 1.00 98.44 83 ALA A O 1
ATOM 660 N N . PHE A 1 84 ? 7.858 8.216 -1.292 1.00 98.38 84 PHE A N 1
ATOM 661 C CA . PHE A 1 84 ? 6.416 8.397 -1.372 1.00 98.38 84 PHE A CA 1
ATOM 662 C C . PHE A 1 84 ? 5.981 8.673 -2.809 1.00 98.38 84 PHE A C 1
ATOM 664 O O . PHE A 1 84 ? 6.792 9.006 -3.671 1.00 98.38 84 PHE A O 1
ATOM 671 N N . CYS A 1 85 ? 4.686 8.537 -3.065 1.00 98.44 85 CYS A N 1
ATOM 672 C CA . CYS A 1 85 ? 4.070 8.932 -4.323 1.00 98.44 85 CYS A CA 1
ATOM 673 C C . CYS A 1 85 ? 2.676 9.469 -4.026 1.00 98.44 85 CYS A C 1
ATOM 675 O O . CYS A 1 85 ? 1.820 8.741 -3.509 1.00 98.44 85 CYS A O 1
ATOM 677 N N . LYS A 1 86 ? 2.450 10.747 -4.329 1.00 98.00 86 LYS A N 1
ATOM 678 C CA . LYS A 1 86 ? 1.100 11.298 -4.321 1.00 98.00 86 LYS A CA 1
ATOM 679 C C . LYS A 1 86 ? 0.409 10.906 -5.612 1.00 98.00 86 LYS A C 1
ATOM 681 O O . LYS A 1 86 ? 0.990 10.993 -6.686 1.00 98.00 86 LYS A O 1
ATOM 686 N N . THR A 1 87 ? -0.841 10.499 -5.510 1.00 97.44 87 THR A N 1
ATOM 687 C CA . THR A 1 87 ? -1.624 10.070 -6.669 1.00 97.44 87 THR A CA 1
ATOM 688 C C . THR A 1 87 ? -2.894 10.883 -6.822 1.00 97.44 87 THR A C 1
ATOM 690 O O . THR A 1 87 ? -3.503 10.827 -7.880 1.00 97.44 87 THR A O 1
ATOM 693 N N . GLU A 1 88 ? -3.338 11.605 -5.782 1.00 96.69 88 GLU A N 1
ATOM 694 C CA . GLU A 1 88 ? -4.620 12.333 -5.780 1.00 96.69 88 GLU A CA 1
ATOM 695 C C . GLU A 1 88 ? -5.808 11.427 -6.185 1.00 96.69 88 GLU A C 1
ATOM 697 O O . GLU A 1 88 ? -6.791 11.886 -6.761 1.00 96.69 88 GLU A O 1
ATOM 702 N N . ARG A 1 89 ? -5.711 10.110 -5.921 1.00 96.38 89 ARG A N 1
ATOM 703 C CA . ARG A 1 89 ? -6.688 9.086 -6.351 1.00 96.38 89 ARG A CA 1
ATOM 704 C C . ARG A 1 89 ? -6.906 9.025 -7.875 1.00 96.38 89 ARG A C 1
ATOM 706 O O . ARG A 1 89 ? -7.943 8.543 -8.333 1.00 96.38 89 ARG A O 1
ATOM 713 N N . ARG A 1 90 ? -5.935 9.489 -8.670 1.00 97.62 90 ARG A N 1
ATOM 714 C CA . ARG A 1 90 ? -5.928 9.351 -10.134 1.00 97.62 90 ARG A CA 1
ATOM 715 C C . ARG A 1 90 ? -5.963 7.877 -10.541 1.00 97.62 90 ARG A C 1
ATOM 717 O O . ARG A 1 90 ? -5.498 7.034 -9.781 1.00 97.62 90 ARG A O 1
ATOM 724 N N . PRO A 1 91 ? -6.437 7.531 -11.751 1.00 98.06 91 PRO A N 1
ATOM 725 C CA . PRO A 1 91 ? -6.574 6.140 -12.185 1.00 98.06 91 PRO A CA 1
ATOM 726 C C . PRO A 1 91 ? -5.343 5.249 -11.930 1.00 98.06 91 PRO A C 1
ATOM 728 O O . PRO A 1 91 ? -5.493 4.130 -11.445 1.00 98.06 91 PRO A O 1
ATOM 731 N N . TYR A 1 92 ? -4.122 5.736 -12.183 1.00 98.25 92 TYR A N 1
ATOM 732 C CA . TYR A 1 92 ? -2.895 4.950 -11.975 1.00 98.25 92 TYR A CA 1
ATOM 733 C C . TYR A 1 92 ? -2.582 4.633 -10.500 1.00 98.25 92 TYR A C 1
ATOM 735 O O . TYR A 1 92 ? -1.737 3.778 -10.236 1.00 98.25 92 TYR A O 1
ATOM 743 N N . ASP A 1 93 ? -3.286 5.245 -9.541 1.00 98.56 93 ASP A N 1
ATOM 744 C CA . ASP A 1 93 ? -3.205 4.941 -8.108 1.00 98.56 93 ASP A CA 1
ATOM 745 C C . ASP A 1 93 ? -3.342 3.441 -7.834 1.00 98.56 93 ASP A C 1
ATOM 747 O O . ASP A 1 93 ? -2.589 2.865 -7.050 1.00 98.56 93 ASP A O 1
ATOM 751 N N . ARG A 1 94 ? -4.234 2.764 -8.567 1.00 98.56 94 ARG A N 1
ATOM 752 C CA . ARG A 1 94 ? -4.401 1.314 -8.443 1.00 98.56 94 ARG A CA 1
ATOM 753 C C . ARG A 1 94 ? -3.116 0.551 -8.775 1.00 98.56 94 ARG A C 1
ATOM 755 O O . ARG A 1 94 ? -2.819 -0.453 -8.133 1.00 98.56 94 ARG A O 1
ATOM 762 N N . ALA A 1 95 ? -2.344 1.020 -9.750 1.00 98.69 95 ALA A N 1
ATOM 763 C CA . ALA A 1 95 ? -1.060 0.423 -10.088 1.00 98.69 95 ALA A CA 1
ATOM 764 C C . ALA A 1 95 ? -0.001 0.700 -9.009 1.00 98.69 95 ALA A C 1
ATOM 766 O O . ALA A 1 95 ? 0.785 -0.191 -8.698 1.00 98.69 95 ALA A O 1
ATOM 767 N N . VAL A 1 96 ? -0.020 1.879 -8.377 1.00 98.81 96 VAL A N 1
ATOM 768 C CA . VAL A 1 96 ? 0.840 2.185 -7.219 1.00 98.81 96 VAL A CA 1
ATOM 769 C C . VAL A 1 96 ? 0.548 1.229 -6.058 1.00 98.81 96 VAL A C 1
ATOM 771 O O . VAL A 1 96 ? 1.462 0.572 -5.562 1.00 98.81 96 VAL A O 1
ATOM 774 N N . GLN A 1 97 ? -0.724 1.060 -5.686 1.00 98.81 97 GLN A N 1
ATOM 775 C CA . GLN A 1 97 ? -1.137 0.130 -4.626 1.00 98.81 97 GLN A CA 1
ATOM 776 C C . GLN A 1 97 ? -0.716 -1.321 -4.929 1.00 98.81 97 GLN A C 1
ATOM 778 O O . GLN A 1 97 ? -0.228 -2.032 -4.048 1.00 98.81 97 GLN A O 1
ATOM 783 N N . VAL A 1 98 ? -0.848 -1.772 -6.184 1.00 98.88 98 VAL A N 1
ATOM 784 C CA . VAL A 1 98 ? -0.402 -3.112 -6.607 1.00 98.88 98 VAL A CA 1
ATOM 785 C C . VAL A 1 98 ? 1.118 -3.253 -6.527 1.00 98.88 98 VAL A C 1
ATOM 787 O O . VAL A 1 98 ? 1.602 -4.253 -5.998 1.00 98.88 98 VAL A O 1
ATOM 790 N N . ALA A 1 99 ? 1.884 -2.260 -6.989 1.00 98.88 99 ALA A N 1
ATOM 791 C CA . ALA A 1 99 ? 3.343 -2.280 -6.892 1.00 98.88 99 ALA A CA 1
ATOM 792 C C . ALA A 1 99 ? 3.811 -2.363 -5.429 1.00 98.88 99 ALA A C 1
ATOM 794 O O . ALA A 1 99 ? 4.694 -3.160 -5.111 1.00 98.88 99 ALA A O 1
ATOM 795 N N . LEU A 1 100 ? 3.181 -1.602 -4.530 1.00 98.88 100 LEU A N 1
ATOM 796 C CA . LEU A 1 100 ? 3.487 -1.613 -3.098 1.00 98.88 100 LEU A CA 1
ATOM 797 C C . LEU A 1 100 ? 3.028 -2.903 -2.397 1.00 98.88 100 LEU A C 1
ATOM 799 O O . LEU A 1 100 ? 3.715 -3.396 -1.504 1.00 98.88 100 LEU A O 1
ATOM 803 N N . THR A 1 101 ? 1.930 -3.513 -2.848 1.00 98.81 101 THR A N 1
ATOM 804 C CA . THR A 1 101 ? 1.507 -4.846 -2.384 1.00 98.81 101 THR A CA 1
ATOM 805 C C . THR A 1 101 ? 2.548 -5.907 -2.750 1.00 98.81 101 THR A C 1
ATOM 807 O O . THR A 1 101 ? 2.964 -6.691 -1.897 1.00 98.81 101 THR A O 1
ATOM 810 N N . LEU A 1 102 ? 3.026 -5.909 -4.000 1.00 98.88 102 LEU A N 1
ATOM 811 C CA . LEU A 1 102 ? 4.086 -6.818 -4.452 1.00 98.88 102 LEU A CA 1
ATOM 812 C C . LEU A 1 102 ? 5.409 -6.560 -3.725 1.00 98.88 102 LEU A C 1
ATOM 814 O O . LEU A 1 102 ? 6.107 -7.509 -3.371 1.00 98.88 102 LEU A O 1
ATOM 818 N N . LEU A 1 103 ? 5.740 -5.291 -3.471 1.00 98.69 103 LEU A N 1
ATOM 819 C CA . LEU A 1 103 ? 6.894 -4.901 -2.667 1.00 98.69 103 LEU A CA 1
ATOM 820 C C . LEU A 1 103 ? 6.823 -5.539 -1.275 1.00 98.69 103 LEU A C 1
ATOM 822 O O . LEU A 1 103 ? 7.759 -6.234 -0.879 1.00 98.69 103 LEU A O 1
ATOM 826 N N . ARG A 1 104 ? 5.702 -5.367 -0.563 1.00 97.94 104 ARG A N 1
ATOM 827 C CA . ARG A 1 104 ? 5.510 -5.927 0.782 1.00 97.94 104 ARG A CA 1
ATOM 828 C C . ARG A 1 104 ? 5.512 -7.453 0.792 1.00 97.94 104 ARG A C 1
ATOM 830 O O . ARG A 1 104 ? 6.089 -8.049 1.700 1.00 97.94 104 ARG A O 1
ATOM 837 N N . TRP A 1 105 ? 4.928 -8.085 -0.223 1.00 98.25 105 TRP A N 1
ATOM 838 C CA . TRP A 1 105 ? 4.944 -9.540 -0.379 1.00 98.25 105 TRP A CA 1
ATOM 839 C C . TRP A 1 105 ? 6.361 -10.095 -0.571 1.00 98.25 105 TRP A C 1
ATOM 841 O O . TRP A 1 105 ? 6.783 -10.991 0.157 1.00 98.25 105 TRP A O 1
ATOM 851 N N . HIS A 1 106 ? 7.122 -9.549 -1.524 1.00 98.38 106 HIS A N 1
ATOM 852 C CA . HIS A 1 106 ? 8.434 -10.092 -1.890 1.00 98.38 106 HIS A CA 1
ATOM 853 C C . HIS A 1 106 ? 9.554 -9.704 -0.920 1.00 98.38 106 HIS A C 1
ATOM 855 O O . HIS A 1 106 ? 10.520 -10.457 -0.776 1.00 98.38 106 HIS A O 1
ATOM 861 N N . ALA A 1 107 ? 9.464 -8.534 -0.281 1.00 96.88 107 ALA A N 1
ATOM 862 C CA . ALA A 1 107 ? 10.491 -8.031 0.633 1.00 96.88 107 ALA A CA 1
ATOM 863 C C . ALA A 1 107 ? 10.144 -8.211 2.123 1.00 96.88 107 ALA A C 1
ATOM 865 O O . ALA A 1 107 ? 11.033 -8.074 2.963 1.00 96.88 107 ALA A O 1
ATOM 866 N N . GLY A 1 108 ? 8.905 -8.581 2.466 1.00 95.12 108 GLY A N 1
ATOM 867 C CA . GLY A 1 108 ? 8.505 -8.871 3.843 1.00 95.12 108 GLY A CA 1
ATOM 868 C C . GLY A 1 108 ? 8.794 -7.701 4.787 1.00 95.12 108 GLY A C 1
ATOM 869 O O . GLY A 1 108 ? 8.532 -6.554 4.451 1.00 95.12 108 GLY A O 1
ATOM 870 N N . GLU A 1 109 ? 9.372 -7.993 5.952 1.00 93.25 109 GLU A N 1
ATOM 871 C CA . GLU A 1 109 ? 9.699 -6.993 6.987 1.00 93.25 109 GLU A CA 1
ATOM 872 C C . GLU A 1 109 ? 10.856 -6.049 6.608 1.00 93.25 109 GLU A C 1
ATOM 874 O O . GLU A 1 109 ? 11.148 -5.104 7.336 1.00 93.25 109 GLU A O 1
ATOM 879 N N . ALA A 1 110 ? 11.538 -6.274 5.478 1.00 96.12 110 ALA A N 1
ATOM 880 C CA . ALA A 1 110 ? 12.550 -5.331 4.998 1.00 96.12 110 ALA A CA 1
ATOM 881 C C . ALA A 1 110 ? 11.944 -4.051 4.413 1.00 96.12 110 ALA A C 1
ATOM 883 O O . ALA A 1 110 ? 12.685 -3.130 4.058 1.00 96.12 110 ALA A O 1
ATOM 884 N N . VAL A 1 111 ? 10.617 -4.000 4.286 1.00 97.06 111 VAL A N 1
ATOM 885 C CA . VAL A 1 111 ? 9.875 -2.837 3.824 1.00 97.06 111 VAL A CA 1
ATOM 886 C C . VAL A 1 111 ? 8.653 -2.606 4.703 1.00 97.06 111 VAL A C 1
ATOM 888 O O . VAL A 1 111 ? 7.967 -3.549 5.085 1.00 97.06 111 VAL A O 1
ATOM 891 N N . ARG A 1 112 ? 8.351 -1.339 4.975 1.00 96.94 112 ARG A N 1
ATOM 892 C CA . ARG A 1 112 ? 7.072 -0.909 5.554 1.00 96.94 112 ARG A CA 1
ATOM 893 C C . ARG A 1 112 ? 6.330 -0.083 4.514 1.00 96.94 112 ARG A C 1
ATOM 895 O O . ARG A 1 112 ? 6.962 0.726 3.840 1.00 96.94 112 ARG A O 1
ATOM 902 N N . VAL A 1 113 ? 5.020 -0.270 4.396 1.00 97.56 113 VAL A N 1
ATOM 903 C CA . VAL A 1 113 ? 4.143 0.513 3.513 1.00 97.56 113 VAL A CA 1
ATOM 904 C C . VAL A 1 113 ? 3.073 1.180 4.369 1.00 97.56 113 VAL A C 1
ATOM 906 O O . VAL A 1 113 ? 2.480 0.534 5.227 1.00 97.56 113 VAL A O 1
ATOM 909 N N . THR A 1 114 ? 2.827 2.468 4.144 1.00 95.44 114 THR A N 1
ATOM 910 C CA . THR A 1 114 ? 1.717 3.208 4.757 1.00 95.44 114 THR A CA 1
ATOM 911 C C . THR A 1 114 ? 1.006 4.063 3.705 1.00 95.44 114 THR A C 1
ATOM 913 O O . THR A 1 114 ? 1.483 4.234 2.582 1.00 95.44 114 THR A O 1
ATOM 916 N N . SER A 1 115 ? -0.183 4.560 4.036 1.00 96.06 115 SER A N 1
ATOM 917 C CA . SER A 1 115 ? -1.061 5.259 3.097 1.00 96.06 115 SER A CA 1
ATOM 918 C C . SER A 1 115 ? -1.971 6.230 3.834 1.00 96.06 115 SER A C 1
ATOM 920 O O . SER A 1 115 ? -2.357 5.957 4.973 1.00 96.06 115 SER A O 1
ATOM 922 N N . ASP A 1 116 ? -2.363 7.304 3.149 1.00 94.69 116 ASP A N 1
ATOM 923 C CA . ASP A 1 116 ? -3.479 8.163 3.559 1.00 94.69 116 ASP A CA 1
ATOM 924 C C . ASP A 1 116 ? -4.837 7.435 3.493 1.00 94.69 116 ASP A C 1
ATOM 926 O O . ASP A 1 116 ? -5.830 7.940 4.011 1.00 94.69 116 ASP A O 1
ATOM 930 N N . GLY A 1 117 ? -4.919 6.285 2.810 1.00 92.19 117 GLY A N 1
ATOM 931 C CA . GLY A 1 117 ? -6.129 5.462 2.734 1.00 92.19 117 GLY A CA 1
ATOM 932 C C . GLY A 1 117 ? -6.131 4.280 3.688 1.00 92.19 117 GLY A C 1
ATOM 933 O O . GLY A 1 117 ? -5.079 3.797 4.110 1.00 92.19 117 GLY A O 1
ATOM 934 N N . GLY A 1 118 ? -7.338 3.795 3.971 1.00 91.19 118 GLY A N 1
ATOM 935 C CA . GLY A 1 118 ? -7.577 2.666 4.864 1.00 91.19 118 GLY A CA 1
ATOM 936 C C . GLY A 1 118 ? -7.624 1.312 4.166 1.00 91.19 118 GLY A C 1
ATOM 937 O O . GLY A 1 118 ? -7.480 1.191 2.945 1.00 91.19 118 GLY A O 1
ATOM 938 N N . LEU A 1 119 ? -7.888 0.268 4.951 1.00 92.44 119 LEU A N 1
ATOM 939 C CA . LEU A 1 119 ? -7.980 -1.120 4.484 1.00 92.44 119 LEU A CA 1
ATOM 940 C C . LEU A 1 119 ? -8.946 -1.290 3.295 1.00 92.44 119 LEU A C 1
ATOM 942 O O . LEU A 1 119 ? -8.671 -2.074 2.383 1.00 92.44 119 LEU A O 1
ATOM 946 N N . LEU A 1 120 ? -10.065 -0.554 3.281 1.00 91.19 120 LEU A N 1
ATOM 947 C CA . LEU A 1 120 ? -11.049 -0.609 2.192 1.00 91.19 120 LEU A CA 1
ATOM 948 C C . LEU A 1 120 ? -10.542 0.021 0.891 1.00 91.19 120 LEU A C 1
ATOM 950 O O . LEU A 1 120 ? -10.829 -0.512 -0.181 1.00 91.19 120 LEU A O 1
ATOM 954 N N . ASP A 1 121 ? -9.767 1.109 0.964 1.00 94.19 121 ASP A N 1
ATOM 955 C CA . ASP A 1 121 ? -9.189 1.750 -0.226 1.00 94.19 121 ASP A CA 1
ATOM 956 C C . ASP A 1 121 ? -8.240 0.788 -0.966 1.00 94.19 121 ASP A C 1
ATOM 958 O O . ASP A 1 121 ? -8.168 0.795 -2.197 1.00 94.19 121 ASP A O 1
ATOM 962 N N . TRP A 1 122 ? -7.553 -0.078 -0.214 1.00 96.44 122 TRP A N 1
ATOM 963 C CA . TRP A 1 122 ? -6.557 -1.026 -0.720 1.00 96.44 122 TRP A CA 1
ATOM 964 C C . TRP A 1 122 ? -7.123 -2.392 -1.114 1.00 96.44 122 TRP A C 1
ATOM 966 O O . TRP A 1 122 ? -6.469 -3.141 -1.848 1.00 96.44 122 TRP A O 1
ATOM 976 N N . GLN A 1 123 ? -8.339 -2.731 -0.672 1.00 94.75 123 GLN A N 1
ATOM 977 C CA . GLN A 1 123 ? -8.928 -4.063 -0.845 1.00 94.75 123 GLN A CA 1
ATOM 978 C C . GLN A 1 123 ? -8.880 -4.543 -2.296 1.00 94.75 123 GLN A C 1
ATOM 980 O O . GLN A 1 123 ? -8.538 -5.691 -2.568 1.00 94.75 123 GLN A O 1
ATOM 985 N N . ALA A 1 124 ? -9.199 -3.667 -3.243 1.00 95.94 124 ALA A N 1
ATOM 986 C CA . ALA A 1 124 ? -9.308 -4.067 -4.634 1.00 95.94 124 ALA A CA 1
ATOM 987 C C . ALA A 1 124 ? -7.945 -4.141 -5.363 1.00 95.94 124 ALA A C 1
ATOM 989 O O . ALA A 1 124 ? -7.862 -4.794 -6.400 1.00 95.94 124 ALA A O 1
ATOM 990 N N . ALA A 1 125 ? -6.875 -3.519 -4.849 1.00 97.50 125 ALA A N 1
ATOM 991 C CA . ALA A 1 125 ? -5.510 -3.754 -5.336 1.00 97.50 125 ALA A CA 1
ATOM 992 C C . ALA A 1 125 ? -4.971 -5.093 -4.831 1.00 97.50 125 ALA A C 1
ATOM 994 O O . ALA A 1 125 ? -4.468 -5.902 -5.608 1.00 97.50 125 ALA A O 1
ATOM 995 N N . VAL A 1 126 ? -5.142 -5.347 -3.535 1.00 97.19 126 VAL A N 1
ATOM 996 C CA . VAL A 1 126 ? -4.674 -6.579 -2.903 1.00 97.19 126 VAL A CA 1
ATOM 997 C C . VAL A 1 126 ? -5.443 -7.794 -3.425 1.00 97.19 126 VAL A C 1
ATOM 999 O O . VAL A 1 126 ? -4.830 -8.789 -3.799 1.00 97.19 126 VAL A O 1
ATOM 1002 N N . GLY A 1 127 ? -6.765 -7.677 -3.578 1.00 97.12 127 GLY A N 1
ATOM 1003 C CA . GLY A 1 127 ? -7.593 -8.727 -4.170 1.00 97.12 127 GLY A CA 1
ATOM 1004 C C . GLY A 1 127 ? -7.230 -9.044 -5.624 1.00 97.12 127 GLY A C 1
ATOM 1005 O O . GLY A 1 127 ? -7.389 -10.182 -6.053 1.00 97.12 127 GLY A O 1
ATOM 1006 N N . LEU A 1 128 ? -6.697 -8.079 -6.387 1.00 98.31 128 LEU A N 1
ATOM 1007 C CA . LEU A 1 128 ? -6.173 -8.348 -7.729 1.00 98.31 128 LEU A CA 1
ATOM 1008 C C . LEU A 1 128 ? -4.900 -9.208 -7.668 1.00 98.31 128 LEU A C 1
ATOM 1010 O O . LEU A 1 128 ? -4.776 -10.167 -8.427 1.00 98.31 128 LEU A O 1
ATOM 1014 N N . VAL A 1 129 ? -3.978 -8.889 -6.755 1.00 98.56 129 VAL A N 1
ATOM 1015 C CA . VAL A 1 129 ? -2.743 -9.663 -6.537 1.00 98.56 129 VAL A CA 1
ATOM 1016 C C . VAL A 1 129 ? -3.070 -11.087 -6.085 1.00 98.56 129 VAL A C 1
ATOM 1018 O O . VAL A 1 129 ? -2.547 -12.043 -6.657 1.00 98.56 129 VAL A O 1
ATOM 1021 N N . GLU A 1 130 ? -3.966 -11.240 -5.111 1.00 97.50 130 GLU A N 1
ATOM 1022 C CA . GLU A 1 130 ? -4.417 -12.551 -4.639 1.00 97.50 130 GLU A CA 1
ATOM 1023 C C . GLU A 1 130 ? -5.057 -13.358 -5.772 1.00 97.50 130 GLU A C 1
ATOM 1025 O O . GLU A 1 130 ? -4.652 -14.490 -6.033 1.00 97.50 130 GLU A O 1
ATOM 1030 N N . LYS A 1 131 ? -6.012 -12.766 -6.495 1.00 97.81 131 LYS A N 1
ATOM 1031 C CA . LYS A 1 131 ? -6.759 -13.454 -7.551 1.00 97.81 131 LYS A CA 1
ATOM 1032 C C . LYS A 1 131 ? -5.872 -13.920 -8.706 1.00 97.81 131 LYS A C 1
ATOM 1034 O O . LYS A 1 131 ? -6.024 -15.049 -9.165 1.00 97.81 131 LYS A O 1
ATOM 1039 N N . GLU A 1 132 ? -4.995 -13.055 -9.212 1.00 98.44 132 GLU A N 1
ATOM 1040 C CA . GLU A 1 132 ? -4.253 -13.323 -10.455 1.00 98.44 132 GLU A CA 1
ATOM 1041 C C . GLU A 1 132 ? -2.899 -14.016 -10.210 1.00 98.44 132 GLU A C 1
ATOM 1043 O O . GLU A 1 132 ? -2.381 -14.696 -11.101 1.00 98.44 132 GLU A O 1
ATOM 1048 N N . LEU A 1 133 ? -2.310 -13.873 -9.014 1.00 98.19 133 LEU A N 1
ATOM 1049 C CA . LEU A 1 133 ? -1.017 -14.486 -8.667 1.00 98.19 133 LEU A CA 1
ATOM 1050 C C . LEU A 1 133 ? -1.117 -15.593 -7.609 1.00 98.19 133 LEU A C 1
ATOM 1052 O O . LEU A 1 133 ? -0.158 -16.347 -7.444 1.00 98.19 133 LEU A O 1
ATOM 1056 N N . GLY A 1 134 ? -2.250 -15.721 -6.915 1.00 97.56 134 GLY A N 1
ATOM 1057 C CA . GLY A 1 134 ? -2.451 -16.715 -5.857 1.00 97.56 134 GLY A CA 1
ATOM 1058 C C . GLY A 1 134 ? -1.718 -16.389 -4.555 1.00 97.56 134 GLY A C 1
ATOM 1059 O O . GLY A 1 134 ? -1.473 -17.288 -3.751 1.00 97.56 134 GLY A O 1
ATOM 1060 N N . TYR A 1 135 ? -1.311 -15.133 -4.355 1.00 97.31 135 TYR A N 1
ATOM 1061 C CA . TYR A 1 135 ? -0.612 -14.719 -3.140 1.00 97.31 135 TYR A CA 1
ATOM 1062 C C . TYR A 1 135 ? -1.611 -14.455 -2.010 1.00 97.31 135 TYR A C 1
ATOM 1064 O O . TYR A 1 135 ? -2.511 -13.642 -2.203 1.00 97.31 135 TYR A O 1
ATOM 1072 N N . PRO A 1 136 ? -1.460 -15.091 -0.831 1.00 93.75 136 PRO A N 1
ATOM 1073 C CA . PRO A 1 136 ? -2.344 -14.893 0.316 1.00 93.75 136 PRO A CA 1
ATOM 1074 C C . PRO A 1 136 ? -2.018 -13.569 1.021 1.00 93.75 136 PRO A C 1
ATOM 1076 O O . PRO A 1 136 ? -1.495 -13.545 2.135 1.00 93.75 136 PRO A O 1
ATOM 1079 N N . VAL A 1 137 ? -2.266 -12.463 0.327 1.00 93.00 137 VAL A N 1
ATOM 1080 C CA . VAL A 1 137 ? -2.079 -11.100 0.819 1.00 93.00 137 VAL A CA 1
ATOM 1081 C C . VAL A 1 137 ? -3.429 -10.479 1.141 1.00 93.00 137 VAL A C 1
ATOM 1083 O O . VAL A 1 137 ? -4.406 -10.692 0.431 1.00 93.00 137 VAL A O 1
ATOM 1086 N N . ASP A 1 138 ? -3.474 -9.671 2.196 1.00 92.25 138 ASP A N 1
ATOM 1087 C CA . ASP A 1 138 ? -4.629 -8.850 2.545 1.00 92.25 138 ASP A CA 1
ATOM 1088 C C . ASP A 1 138 ? -4.181 -7.414 2.901 1.00 92.25 138 ASP A C 1
ATOM 1090 O O . ASP A 1 138 ? -2.989 -7.167 3.125 1.00 92.25 138 ASP A O 1
ATOM 1094 N N . PRO A 1 139 ? -5.102 -6.433 2.926 1.00 93.81 139 PRO A N 1
ATOM 1095 C CA . PRO A 1 139 ? -4.748 -5.062 3.288 1.00 93.81 139 PRO A CA 1
ATOM 1096 C C . PRO A 1 139 ? -4.162 -4.914 4.703 1.00 93.81 139 PRO A C 1
ATOM 1098 O O . PRO A 1 139 ? -3.386 -3.986 4.930 1.00 93.81 139 PRO A O 1
ATOM 1101 N N . PHE A 1 140 ? -4.477 -5.820 5.641 1.00 91.88 140 PHE A N 1
ATOM 1102 C CA . PHE A 1 140 ? -3.929 -5.785 7.003 1.00 91.88 140 PHE A CA 1
ATOM 1103 C C . PHE A 1 140 ? -2.427 -6.053 6.996 1.00 91.88 140 PHE A C 1
ATOM 1105 O O . PHE A 1 140 ? -1.657 -5.316 7.609 1.00 91.88 140 PHE A O 1
ATOM 1112 N N . PHE A 1 141 ? -2.006 -7.083 6.261 1.00 92.31 141 PHE A N 1
ATOM 1113 C CA . PHE A 1 141 ? -0.605 -7.416 6.049 1.00 92.31 141 PHE A CA 1
ATOM 1114 C C . PHE A 1 141 ? 0.132 -6.292 5.322 1.00 92.31 141 PHE A C 1
ATOM 1116 O O . PHE A 1 141 ? 1.236 -5.929 5.724 1.00 92.31 141 PHE A O 1
ATOM 1123 N N . VAL A 1 142 ? -0.471 -5.736 4.265 1.00 95.44 142 VAL A N 1
ATOM 1124 C CA . VAL A 1 142 ? 0.205 -4.737 3.428 1.00 95.44 142 VAL A CA 1
ATOM 1125 C C . VAL A 1 142 ? 0.471 -3.438 4.188 1.00 95.44 142 VAL A C 1
ATOM 1127 O O . VAL A 1 142 ? 1.583 -2.919 4.121 1.00 95.44 142 VAL A O 1
ATOM 1130 N N . LEU A 1 143 ? -0.532 -2.935 4.911 1.00 94.06 143 LEU A N 1
ATOM 1131 C CA . LEU A 1 143 ? -0.475 -1.643 5.603 1.00 94.06 143 LEU A CA 1
ATOM 1132 C C . LEU A 1 143 ? -0.033 -1.734 7.069 1.00 94.06 143 LEU A C 1
ATOM 1134 O O . LEU A 1 143 ? 0.033 -0.709 7.740 1.00 94.06 143 LEU A O 1
ATOM 1138 N N . GLU A 1 144 ? 0.229 -2.942 7.576 1.00 91.19 144 GLU A N 1
ATOM 1139 C CA . GLU A 1 144 ? 0.509 -3.204 8.998 1.00 91.19 144 GLU A CA 1
ATOM 1140 C C . GLU A 1 144 ? -0.575 -2.647 9.929 1.00 91.19 144 GLU A C 1
ATOM 1142 O O . GLU A 1 144 ? -0.301 -2.097 10.997 1.00 91.19 144 GLU A O 1
ATOM 1147 N N . ARG A 1 145 ? -1.828 -2.803 9.500 1.00 90.12 145 ARG A N 1
ATOM 1148 C CA . ARG A 1 145 ? -3.004 -2.354 10.239 1.00 90.12 145 ARG A CA 1
ATOM 1149 C C . ARG A 1 145 ? -3.696 -3.524 10.922 1.00 90.12 145 ARG A C 1
ATOM 1151 O O . ARG A 1 145 ? -3.530 -4.687 10.549 1.00 90.12 145 ARG A O 1
ATOM 1158 N N . GLU A 1 146 ? -4.505 -3.210 11.917 1.00 89.00 146 GLU A N 1
ATOM 1159 C CA . GLU A 1 146 ? -5.335 -4.162 12.646 1.00 89.00 146 GLU A CA 1
ATOM 1160 C C . GLU A 1 146 ? -6.695 -3.556 12.986 1.00 89.00 146 GLU A C 1
ATOM 1162 O O . GLU A 1 146 ? -6.905 -2.354 12.848 1.00 89.00 146 GLU A O 1
ATOM 1167 N N . LEU A 1 147 ? -7.645 -4.395 13.400 1.00 89.00 147 LEU A N 1
ATOM 1168 C CA . LEU A 1 147 ? -8.880 -3.917 14.014 1.00 89.00 147 LEU A CA 1
ATOM 1169 C C . LEU A 1 147 ? -8.735 -4.014 15.522 1.00 89.00 147 LEU A C 1
ATOM 1171 O O . LEU A 1 147 ? -8.415 -5.081 16.031 1.00 89.00 147 LEU A O 1
ATOM 1175 N N . VAL A 1 148 ? -9.030 -2.944 16.242 1.00 89.06 148 VAL A N 1
ATOM 1176 C CA . VAL A 1 148 ? -9.015 -2.927 17.705 1.00 89.06 148 VAL A CA 1
ATOM 1177 C C . VAL A 1 148 ? -10.438 -2.777 18.217 1.00 89.06 148 VAL A C 1
ATOM 1179 O O . VAL A 1 148 ? -11.241 -2.025 17.658 1.00 89.06 148 VAL A O 1
ATOM 1182 N N . GLU A 1 149 ? -10.771 -3.509 19.278 1.00 90.38 149 GLU A N 1
ATOM 1183 C CA . GLU A 1 149 ? -12.056 -3.339 19.947 1.00 90.38 149 GLU A CA 1
ATOM 1184 C C . GLU A 1 149 ? -12.116 -1.985 20.660 1.00 90.38 149 GLU A C 1
ATOM 1186 O O . GLU A 1 149 ? -11.259 -1.655 21.477 1.00 90.38 149 GLU A O 1
ATOM 1191 N N . VAL A 1 150 ? -13.171 -1.220 20.395 1.00 91.69 150 VAL A N 1
ATOM 1192 C CA . VAL A 1 150 ? -13.467 0.031 21.091 1.00 91.69 150 VAL A CA 1
ATOM 1193 C C . VAL A 1 150 ? -14.861 -0.059 21.685 1.00 91.69 150 VAL A C 1
ATOM 1195 O O . VAL A 1 150 ? -15.837 -0.318 20.979 1.00 91.69 150 VAL A O 1
ATOM 1198 N N . ARG A 1 151 ? -14.964 0.173 22.994 1.00 93.38 151 ARG A N 1
ATOM 1199 C CA . ARG A 1 151 ? -16.246 0.336 23.680 1.00 93.38 151 ARG A CA 1
ATOM 1200 C C . ARG A 1 151 ? -16.502 1.789 23.994 1.00 93.38 151 ARG A C 1
ATOM 1202 O O . ARG A 1 151 ? -15.604 2.504 24.431 1.00 93.38 151 ARG A O 1
ATOM 1209 N N . ASP A 1 152 ? -17.736 2.209 23.779 1.00 93.94 152 ASP A N 1
ATOM 1210 C CA . ASP A 1 152 ? -18.176 3.561 24.096 1.00 93.94 152 ASP A CA 1
ATOM 1211 C C . ASP A 1 152 ? -18.708 3.671 25.534 1.00 93.94 152 ASP A C 1
ATOM 1213 O O . ASP A 1 152 ? -18.776 2.689 26.278 1.00 93.94 152 ASP A O 1
ATOM 1217 N N . ARG A 1 153 ? -19.147 4.872 25.922 1.00 93.25 153 ARG A N 1
ATOM 1218 C CA . ARG A 1 153 ? -19.732 5.125 27.252 1.00 93.25 153 ARG A CA 1
ATOM 1219 C C . ARG A 1 153 ? -20.956 4.272 27.608 1.00 93.25 153 ARG A C 1
ATOM 1221 O O . ARG A 1 153 ? -21.300 4.180 28.781 1.00 93.25 153 ARG A O 1
ATOM 1228 N N . GLN A 1 154 ? -21.648 3.712 26.615 1.00 93.62 154 GLN A N 1
ATOM 1229 C CA . GLN A 1 154 ? -22.814 2.841 26.796 1.00 93.62 154 GLN A CA 1
ATOM 1230 C C . GLN A 1 154 ? -22.416 1.356 26.810 1.00 93.62 154 GLN A C 1
ATOM 1232 O O . GLN A 1 154 ? -23.280 0.493 26.931 1.00 93.62 154 GLN A O 1
ATOM 1237 N N . GLY A 1 155 ? -21.122 1.047 26.679 1.00 91.94 155 GLY A N 1
ATOM 1238 C CA . GLY A 1 155 ? -20.613 -0.316 26.563 1.00 91.94 155 GLY A CA 1
ATOM 1239 C C . GLY A 1 155 ? -20.857 -0.947 25.192 1.00 91.94 155 GLY A C 1
ATOM 1240 O O . GLY A 1 155 ? -20.618 -2.145 25.035 1.00 91.94 155 GLY A O 1
ATOM 1241 N N . ARG A 1 156 ? -21.315 -0.170 24.199 1.00 93.50 156 ARG A N 1
ATOM 1242 C CA . ARG A 1 156 ? -21.493 -0.646 22.823 1.00 93.50 156 ARG A CA 1
ATOM 1243 C C . ARG A 1 156 ? -20.133 -0.931 22.212 1.00 93.50 156 ARG A C 1
ATOM 1245 O O . ARG A 1 156 ? -19.198 -0.159 22.417 1.00 93.50 156 ARG A O 1
ATOM 1252 N N . ARG A 1 157 ? -20.031 -2.030 21.469 1.00 92.44 157 ARG A N 1
ATOM 1253 C CA . ARG A 1 157 ? -18.759 -2.568 20.984 1.00 92.44 157 ARG A CA 1
ATOM 1254 C C . ARG A 1 157 ? -18.589 -2.299 19.498 1.00 92.44 157 ARG A C 1
ATOM 1256 O O . ARG A 1 157 ? -19.450 -2.655 18.699 1.00 92.44 157 ARG A O 1
ATOM 1263 N N . PHE A 1 158 ? -17.456 -1.723 19.140 1.00 91.06 158 PHE A N 1
ATOM 1264 C CA . PHE A 1 158 ? -17.077 -1.384 17.776 1.00 91.06 158 PHE A CA 1
ATOM 1265 C C . PHE A 1 158 ? -15.708 -1.979 17.475 1.00 91.06 158 PHE A C 1
ATOM 1267 O O . PHE A 1 158 ? -14.911 -2.196 18.387 1.00 91.06 158 PHE A O 1
ATOM 1274 N N . LEU A 1 159 ? -15.434 -2.235 16.202 1.00 89.75 159 LEU A N 1
ATOM 1275 C CA . LEU A 1 159 ? -14.074 -2.462 15.736 1.00 89.75 159 LEU A CA 1
ATOM 1276 C C . LEU A 1 159 ? -13.600 -1.234 14.980 1.00 89.75 159 LEU A C 1
ATOM 1278 O O . LEU A 1 159 ? -14.337 -0.692 14.160 1.00 89.75 159 LEU A O 1
ATOM 1282 N N . VAL A 1 160 ? -12.376 -0.814 15.254 1.00 89.88 160 VAL A N 1
ATOM 1283 C CA . VAL A 1 160 ? -11.778 0.365 14.639 1.00 89.88 160 VAL A CA 1
ATOM 1284 C C . VAL A 1 160 ? -10.436 -0.020 14.046 1.00 89.88 160 VAL A C 1
ATOM 1286 O O . VAL A 1 160 ? -9.621 -0.647 14.718 1.00 89.88 160 VAL A O 1
ATOM 1289 N N . GLU A 1 161 ? -10.224 0.345 12.789 1.00 90.12 161 GLU A N 1
ATOM 1290 C CA . GLU A 1 161 ? -8.934 0.245 12.123 1.00 90.12 161 GLU A CA 1
ATOM 1291 C C . GLU A 1 161 ? -7.878 1.083 12.844 1.00 90.12 161 GLU A C 1
ATOM 1293 O O . GLU A 1 161 ? -8.092 2.250 13.177 1.00 90.12 161 GLU A O 1
ATOM 1298 N N . ALA A 1 162 ? -6.732 0.462 13.084 1.00 86.94 162 ALA A N 1
ATOM 1299 C CA . ALA A 1 162 ? -5.620 1.030 13.814 1.00 86.94 162 ALA A CA 1
ATOM 1300 C C . ALA A 1 162 ? -4.301 0.659 13.140 1.00 86.94 162 ALA A C 1
ATOM 1302 O O . ALA A 1 162 ? -4.200 -0.374 12.472 1.00 86.94 162 ALA A O 1
ATOM 1303 N N . GLU A 1 163 ? -3.272 1.468 13.375 1.00 82.25 163 GLU A N 1
ATOM 1304 C CA . GLU A 1 163 ? -1.897 1.007 13.196 1.00 82.25 163 GLU A CA 1
ATOM 1305 C C . GLU A 1 163 ? -1.576 -0.073 14.242 1.00 82.25 163 GLU A C 1
ATOM 1307 O O . GLU A 1 163 ? -2.244 -0.177 15.272 1.00 82.25 163 GLU A O 1
ATOM 1312 N N . LYS A 1 164 ? -0.539 -0.877 13.996 1.00 72.44 164 LYS A N 1
ATOM 1313 C CA . LYS A 1 164 ? -0.090 -1.946 14.905 1.00 72.44 164 LYS A CA 1
ATOM 1314 C C . LYS A 1 164 ? 0.292 -1.443 16.305 1.00 72.44 164 LYS A C 1
ATOM 1316 O O . LYS A 1 164 ? 0.289 -2.203 17.269 1.00 72.44 164 LYS A O 1
ATOM 1321 N N . GLU A 1 165 ? 0.654 -0.171 16.426 1.00 68.75 165 GLU A N 1
ATOM 1322 C CA . GLU A 1 165 ? 0.932 0.510 17.690 1.00 68.75 165 GLU A CA 1
ATOM 1323 C C . GLU A 1 165 ? -0.346 0.874 18.478 1.00 68.75 165 GLU A C 1
ATOM 1325 O O . GLU A 1 165 ? -0.258 1.335 19.619 1.00 68.75 165 GLU A O 1
ATOM 1330 N N . GLY A 1 166 ? -1.527 0.627 17.904 1.00 69.06 166 GLY A N 1
ATOM 1331 C CA . GLY A 1 166 ? -2.841 0.811 18.510 1.00 69.06 166 GLY A CA 1
ATOM 1332 C C . GLY A 1 166 ? -3.599 2.036 17.991 1.00 69.06 166 GLY A C 1
ATOM 1333 O O . GLY A 1 166 ? -3.174 2.749 17.082 1.00 69.06 166 GLY A O 1
ATOM 1334 N N . VAL A 1 167 ? -4.772 2.289 18.582 1.00 75.25 167 VAL A N 1
ATOM 1335 C CA . VAL A 1 167 ? -5.620 3.429 18.206 1.00 75.25 167 VAL A CA 1
ATOM 1336 C C . VAL A 1 167 ? -5.205 4.687 18.964 1.00 75.25 167 VAL A C 1
ATOM 1338 O O . VAL A 1 167 ? -5.193 4.718 20.198 1.00 75.25 167 VAL A O 1
ATOM 1341 N N . TYR A 1 168 ? -4.968 5.777 18.237 1.00 78.56 168 TYR A N 1
ATOM 1342 C CA . TYR A 1 168 ? -4.775 7.092 18.839 1.00 78.56 168 TYR A CA 1
ATOM 1343 C C . TYR A 1 168 ? -6.092 7.617 19.425 1.00 78.56 168 TYR A C 1
ATOM 1345 O O . TYR A 1 168 ? -6.947 8.134 18.708 1.00 78.56 168 TYR A O 1
ATOM 1353 N N . LEU A 1 169 ? -6.254 7.536 20.750 1.00 80.88 169 LEU A N 1
ATOM 1354 C CA . LEU A 1 169 ? -7.465 8.001 21.444 1.00 80.88 169 LEU A CA 1
ATOM 1355 C C . LEU A 1 169 ? -7.838 9.446 21.094 1.00 80.88 169 LEU A C 1
ATOM 1357 O O . LEU A 1 169 ? -9.005 9.725 20.841 1.00 80.88 169 LEU A O 1
ATOM 1361 N N . ASN A 1 170 ? -6.860 10.350 21.007 1.00 83.50 170 ASN A N 1
ATOM 1362 C CA . ASN A 1 170 ? -7.111 11.744 20.625 1.00 83.50 170 ASN A CA 1
ATOM 1363 C C . ASN A 1 170 ? -7.772 11.857 19.242 1.00 83.50 170 ASN A C 1
ATOM 1365 O O . ASN A 1 170 ? -8.631 12.710 19.038 1.00 83.50 170 ASN A O 1
ATOM 1369 N N . TYR A 1 171 ? -7.410 10.971 18.311 1.00 86.19 171 TYR A N 1
ATOM 1370 C CA . TYR A 1 171 ? -8.014 10.926 16.986 1.00 86.19 171 TYR A CA 1
ATOM 1371 C C . TYR A 1 171 ? -9.461 10.424 17.044 1.00 86.19 171 TYR A C 1
ATOM 1373 O O . TYR A 1 171 ? -10.345 11.048 16.465 1.00 86.19 171 TYR A O 1
ATOM 1381 N N . LEU A 1 172 ? -9.739 9.372 17.823 1.00 87.94 172 LEU A N 1
ATOM 1382 C CA . LEU A 1 172 ? -11.114 8.921 18.072 1.00 87.94 172 LEU A CA 1
ATOM 1383 C C . LEU A 1 172 ? -11.981 9.997 18.732 1.00 87.94 172 LEU A C 1
ATOM 1385 O O . LEU A 1 172 ? -13.147 10.155 18.374 1.00 87.94 172 LEU A O 1
ATOM 1389 N N . HIS A 1 173 ? -11.424 10.735 19.693 1.00 90.06 173 HIS A N 1
ATOM 1390 C CA . HIS A 1 173 ? -12.109 11.853 20.337 1.00 90.06 173 HIS A CA 1
ATOM 1391 C C . HIS A 1 173 ? -12.505 12.913 19.308 1.00 90.06 173 HIS A C 1
ATOM 1393 O O . HIS A 1 173 ? -13.680 13.268 19.229 1.00 90.06 173 HIS A O 1
ATOM 1399 N N . TRP A 1 174 ? -11.563 13.328 18.462 1.00 91.56 174 TRP A N 1
ATOM 1400 C CA . TRP A 1 174 ? -11.835 14.267 17.377 1.00 91.56 174 TRP A CA 1
ATOM 1401 C C . TRP A 1 174 ? -12.885 13.737 16.389 1.00 91.56 174 TRP A C 1
ATOM 1403 O O . TRP A 1 174 ? -13.821 14.451 16.042 1.00 91.56 174 TRP A O 1
ATOM 1413 N N . LEU A 1 175 ? -12.800 12.468 15.972 1.00 91.06 175 LEU A N 1
ATOM 1414 C CA . LEU A 1 175 ? -13.795 11.862 15.080 1.00 91.06 175 LEU A CA 1
ATOM 1415 C C . LEU A 1 175 ? -15.208 11.892 15.683 1.00 91.06 175 LEU A C 1
ATOM 1417 O O . LEU A 1 175 ? -16.177 12.118 14.955 1.00 91.06 175 LEU A O 1
ATOM 1421 N N . ALA A 1 176 ? -15.337 11.659 16.991 1.00 91.00 176 ALA A N 1
ATOM 1422 C CA . ALA A 1 176 ? -16.620 11.736 17.685 1.00 91.00 176 ALA A CA 1
ATOM 1423 C C . ALA A 1 176 ? -17.144 13.177 17.763 1.00 91.00 176 ALA A C 1
ATOM 1425 O O . ALA A 1 176 ? -18.328 13.407 17.510 1.00 91.00 176 ALA A O 1
ATOM 1426 N N . GLU A 1 177 ? -16.278 14.147 18.065 1.00 93.12 177 GLU A N 1
ATOM 1427 C CA . GLU A 1 177 ? -16.618 15.578 18.094 1.00 93.12 177 GLU A CA 1
ATOM 1428 C C . GLU A 1 177 ? -17.105 16.075 16.725 1.00 93.12 177 GLU A C 1
ATOM 1430 O O . GLU A 1 177 ? -18.143 16.732 16.631 1.00 93.12 177 GLU A O 1
ATOM 1435 N N . GLU A 1 178 ? -16.428 15.657 15.655 1.00 94.88 178 GLU A N 1
ATOM 1436 C CA . GLU A 1 178 ? -16.786 15.950 14.263 1.00 94.88 178 GLU A CA 1
ATOM 1437 C C . GLU A 1 178 ? -17.948 15.090 13.732 1.00 94.88 178 GLU A C 1
ATOM 1439 O O . GLU A 1 178 ? -18.320 15.198 12.563 1.00 94.88 178 GLU A O 1
ATOM 1444 N N . LYS A 1 179 ? -18.533 14.216 14.566 1.00 91.69 179 LYS A N 1
ATOM 1445 C CA . LYS A 1 179 ? -19.632 13.296 14.207 1.00 91.69 179 LYS A CA 1
ATOM 1446 C C . LYS A 1 179 ? -19.317 12.390 13.008 1.00 91.69 179 LYS A C 1
ATOM 1448 O O . LYS A 1 179 ? -20.221 11.979 12.281 1.00 91.69 179 LYS A O 1
ATOM 1453 N N . LYS A 1 180 ? -18.042 12.056 12.812 1.00 89.88 180 LYS A N 1
ATOM 1454 C CA . LYS A 1 180 ? -17.571 11.122 11.775 1.00 89.88 180 LYS A CA 1
ATOM 1455 C C . LYS A 1 180 ? -17.724 9.659 12.186 1.00 89.88 180 LYS A C 1
ATOM 1457 O O . LYS A 1 180 ? -17.666 8.775 11.339 1.00 89.88 180 LYS A O 1
ATOM 1462 N N . ILE A 1 181 ? -17.962 9.412 13.473 1.00 91.25 181 ILE A N 1
ATOM 1463 C CA . ILE A 1 181 ? -18.276 8.100 14.041 1.00 91.25 181 ILE A CA 1
ATOM 1464 C C . ILE A 1 181 ? -19.537 8.179 14.922 1.00 91.25 181 ILE A C 1
ATOM 1466 O O . ILE A 1 181 ? -19.815 9.225 15.511 1.00 91.25 181 ILE A O 1
ATOM 1470 N N . PRO A 1 182 ? -20.316 7.089 15.055 1.00 91.50 182 PRO A N 1
ATOM 1471 C CA . PRO A 1 182 ? -21.573 7.073 15.812 1.00 91.50 182 PRO A CA 1
ATOM 1472 C C . PRO A 1 182 ? -21.409 6.737 17.309 1.00 91.50 182 PRO A C 1
ATOM 1474 O O . PRO A 1 182 ? -22.399 6.513 18.020 1.00 91.50 182 PRO A O 1
ATOM 1477 N N . PHE A 1 183 ? -20.174 6.658 17.807 1.00 92.81 183 PHE A N 1
ATOM 1478 C CA . PHE A 1 183 ? -19.849 6.286 19.183 1.00 92.81 183 PHE A CA 1
ATOM 1479 C C . PHE A 1 183 ? -19.076 7.390 19.902 1.00 92.81 183 PHE A C 1
ATOM 1481 O O . PHE A 1 183 ? -18.386 8.186 19.279 1.00 92.81 183 PHE A O 1
ATOM 1488 N N . ASN A 1 184 ? -19.272 7.488 21.221 1.00 93.06 184 ASN A N 1
ATOM 1489 C CA . ASN A 1 184 ? -18.882 8.662 22.006 1.00 93.06 184 ASN A CA 1
ATOM 1490 C C . ASN A 1 184 ? -18.019 8.284 23.219 1.00 93.06 184 ASN A C 1
ATOM 1492 O O . ASN A 1 184 ? -18.267 7.237 23.827 1.00 93.06 184 ASN A O 1
ATOM 1496 N N . PRO A 1 185 ? -17.084 9.159 23.626 1.00 91.00 185 PRO A N 1
ATOM 1497 C CA . PRO A 1 185 ? -16.229 8.913 24.780 1.00 91.00 185 PRO A CA 1
ATOM 1498 C C . PRO A 1 185 ? -17.014 8.899 26.115 1.00 91.00 185 PRO A C 1
ATOM 1500 O O . PRO A 1 185 ? -18.146 9.398 26.170 1.00 91.00 185 PRO A O 1
ATOM 1503 N N . PRO A 1 186 ? -16.417 8.390 27.214 1.00 93.00 186 PRO A N 1
ATOM 1504 C CA . PRO A 1 186 ? -15.082 7.785 27.274 1.00 93.00 186 PRO A CA 1
ATOM 1505 C C . PRO A 1 186 ? -14.998 6.469 26.497 1.00 93.00 186 PRO A C 1
ATOM 1507 O O . PRO A 1 186 ? -15.940 5.678 26.501 1.00 93.00 186 PRO A O 1
ATOM 1510 N N . PHE A 1 187 ? -13.864 6.260 25.829 1.00 92.88 187 PHE A N 1
ATOM 1511 C CA . PHE A 1 187 ? -13.579 5.025 25.106 1.00 92.88 187 PHE A CA 1
ATOM 1512 C C . PHE A 1 187 ? -12.800 4.053 25.988 1.00 92.88 187 PHE A C 1
ATOM 1514 O O . PHE A 1 187 ? -11.885 4.456 26.706 1.00 92.88 187 PHE A O 1
ATOM 1521 N N . GLN A 1 188 ? -13.135 2.770 25.898 1.00 91.06 188 GLN A N 1
ATOM 1522 C CA . GLN A 1 188 ? -12.304 1.684 26.411 1.00 91.06 188 GLN A CA 1
ATOM 1523 C C . GLN A 1 188 ? -11.747 0.915 25.217 1.00 91.06 188 GLN A C 1
ATOM 1525 O O . GLN A 1 188 ? -12.515 0.400 24.405 1.00 91.06 188 GLN A O 1
ATOM 1530 N N . VAL A 1 189 ? -10.422 0.867 25.106 1.00 88.50 189 VAL A N 1
ATOM 1531 C CA . VAL A 1 189 ? -9.720 0.169 24.025 1.00 88.50 189 VAL A CA 1
ATOM 1532 C C . VAL A 1 189 ? -9.355 -1.224 24.523 1.00 88.50 189 VAL A C 1
ATOM 1534 O O . VAL A 1 189 ? -8.735 -1.365 25.577 1.00 88.50 189 VAL A O 1
ATOM 1537 N N . GLY A 1 190 ? -9.820 -2.239 23.804 1.00 84.56 190 GLY A N 1
ATOM 1538 C CA . GLY A 1 190 ? -9.531 -3.643 24.056 1.00 84.56 190 GLY A CA 1
ATOM 1539 C C . GLY A 1 190 ? -8.340 -4.142 23.242 1.00 84.56 190 GLY A C 1
ATOM 1540 O O . GLY A 1 190 ? -7.501 -3.369 22.788 1.00 84.56 190 GLY A O 1
ATOM 1541 N N . GLU A 1 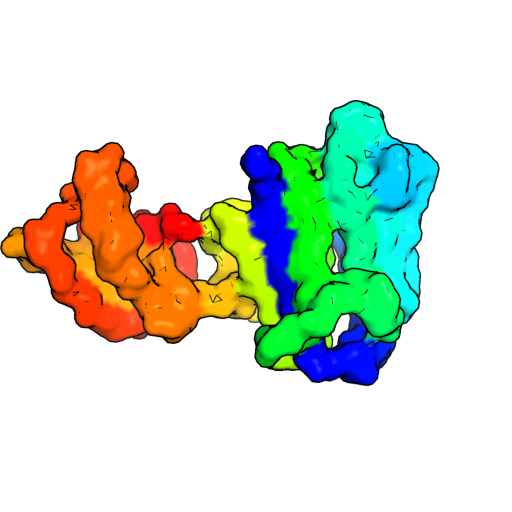191 ? -8.272 -5.458 23.061 1.00 80.38 191 GLU A N 1
ATOM 1542 C CA . GLU A 1 191 ? -7.216 -6.098 22.278 1.00 80.38 191 GLU A CA 1
ATOM 1543 C C . GLU A 1 191 ? -7.469 -6.004 20.767 1.00 80.38 191 GLU A C 1
ATOM 1545 O O . GLU A 1 191 ? -8.599 -5.820 20.298 1.00 80.38 191 GLU A O 1
ATOM 1550 N N . ALA A 1 192 ? -6.389 -6.169 20.005 1.00 80.62 192 ALA A N 1
ATOM 1551 C CA . ALA A 1 192 ? -6.436 -6.311 18.564 1.00 80.62 192 ALA A CA 1
ATOM 1552 C C . ALA A 1 192 ? -7.123 -7.618 18.145 1.00 80.62 192 ALA A C 1
ATOM 1554 O O . ALA A 1 192 ? -6.897 -8.697 18.697 1.00 80.62 192 ALA A O 1
ATOM 1555 N N . VAL A 1 193 ? -7.935 -7.530 17.101 1.00 78.00 193 VAL A N 1
ATOM 1556 C CA . VAL A 1 193 ? -8.734 -8.609 16.538 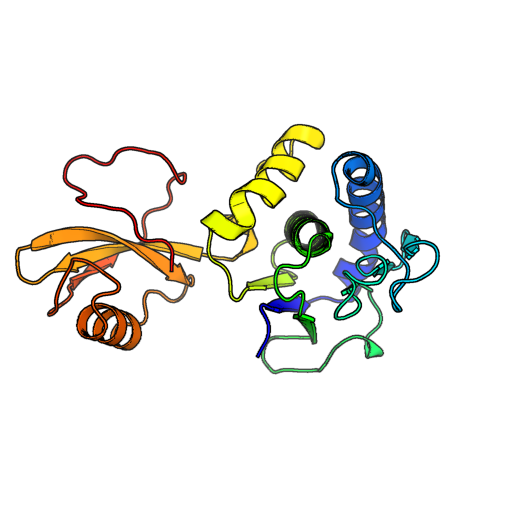1.00 78.00 193 VAL A CA 1
ATOM 1557 C C . VAL A 1 193 ? -8.303 -8.818 15.089 1.00 78.00 193 VAL A C 1
ATOM 1559 O O . VAL A 1 193 ? -8.653 -8.050 14.195 1.00 78.00 193 VAL A O 1
ATOM 1562 N N . ARG A 1 194 ? -7.561 -9.898 14.818 1.00 65.69 194 ARG A N 1
ATOM 1563 C CA . ARG A 1 194 ? -7.203 -10.283 13.441 1.00 65.69 194 ARG A CA 1
ATOM 1564 C C . ARG A 1 194 ? -8.354 -11.031 12.771 1.00 65.69 194 ARG A C 1
ATOM 1566 O O . ARG A 1 194 ? -8.612 -12.193 13.100 1.00 65.69 194 ARG A O 1
ATOM 1573 N N . ARG A 1 195 ? -9.055 -10.385 11.835 1.00 68.69 195 ARG A N 1
ATOM 1574 C CA . ARG A 1 195 ? -10.164 -10.972 11.056 1.00 68.69 195 ARG A CA 1
ATOM 1575 C C . ARG A 1 195 ? -10.271 -10.326 9.671 1.00 68.69 195 ARG A C 1
ATOM 1577 O O . ARG A 1 195 ? -9.841 -9.199 9.479 1.00 68.69 195 ARG A O 1
ATOM 1584 N N . GLY A 1 196 ? -10.894 -11.037 8.729 1.00 63.38 196 GLY A N 1
ATOM 1585 C CA . GLY A 1 196 ? -11.204 -10.506 7.398 1.00 63.38 196 GLY A CA 1
ATOM 1586 C C . GLY A 1 196 ? -12.267 -9.399 7.422 1.00 63.38 196 GLY A C 1
ATOM 1587 O O . GLY A 1 196 ? -13.090 -9.333 8.335 1.00 63.38 196 GLY A O 1
ATOM 1588 N N . LEU A 1 197 ? -12.269 -8.562 6.379 1.00 65.31 197 LEU A N 1
ATOM 1589 C CA . LEU A 1 197 ? -13.039 -7.310 6.273 1.00 65.31 197 LEU A CA 1
ATOM 1590 C C . LEU A 1 197 ? -14.579 -7.456 6.294 1.00 65.31 197 LEU A C 1
ATOM 1592 O O . LEU A 1 197 ? -15.278 -6.456 6.387 1.00 65.31 197 LEU A O 1
ATOM 1596 N N . ALA A 1 198 ? -15.133 -8.669 6.192 1.00 59.66 198 ALA A N 1
ATOM 1597 C CA . ALA A 1 198 ? -16.571 -8.881 5.964 1.00 59.66 198 ALA A CA 1
ATOM 1598 C C . ALA A 1 198 ? -17.237 -9.896 6.914 1.00 59.66 198 ALA A C 1
ATOM 1600 O O . ALA A 1 198 ? -18.345 -10.361 6.646 1.00 59.66 198 ALA A O 1
ATOM 1601 N N . SER A 1 199 ? -16.585 -10.269 8.017 1.00 61.94 199 SER A N 1
ATOM 1602 C CA . SER A 1 199 ? -17.142 -11.265 8.939 1.00 61.94 199 SER A CA 1
ATOM 1603 C C . SER A 1 199 ? -18.108 -10.623 9.946 1.00 61.94 199 SER A C 1
ATOM 1605 O O . SER A 1 199 ? -17.674 -9.759 10.711 1.00 61.94 1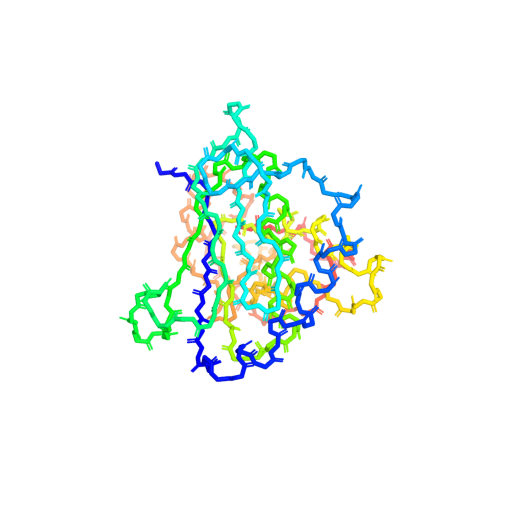99 SER A O 1
ATOM 1607 N N . PRO A 1 200 ? -19.389 -11.040 10.019 1.00 65.00 200 PRO A N 1
ATOM 1608 C CA . PRO A 1 200 ? -20.299 -10.563 11.056 1.00 65.00 200 PRO A CA 1
ATOM 1609 C C . PRO A 1 200 ? -19.810 -11.007 12.439 1.00 65.00 200 PRO A C 1
ATOM 1611 O O . PRO A 1 200 ? -19.429 -12.163 12.641 1.00 65.00 200 PRO A O 1
ATOM 1614 N N . LEU A 1 201 ? -19.833 -10.084 13.401 1.00 73.69 201 LEU A N 1
ATOM 16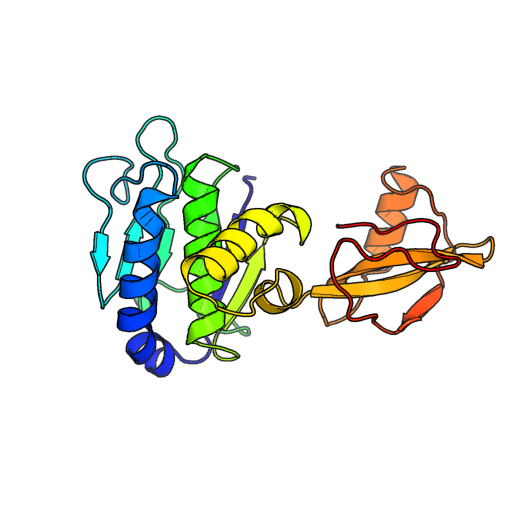15 C CA . LEU A 1 201 ? -19.363 -10.320 14.763 1.00 73.69 201 LEU A CA 1
ATOM 1616 C C . LEU A 1 201 ? -20.527 -10.171 15.749 1.00 73.69 201 LEU A C 1
ATOM 1618 O O . LEU A 1 201 ? -21.057 -9.068 15.899 1.00 73.69 201 LEU A O 1
ATOM 1622 N N . PRO A 1 202 ? -20.928 -11.250 16.445 1.00 79.75 202 PRO A N 1
ATOM 1623 C CA . PRO A 1 202 ? -22.024 -11.196 17.406 1.00 79.75 202 PRO A CA 1
ATOM 1624 C C . PRO A 1 202 ? -21.772 -10.137 18.480 1.00 79.75 202 PRO A C 1
ATOM 1626 O O . PRO A 1 202 ? -20.805 -10.244 19.232 1.00 79.75 202 PRO A O 1
ATOM 1629 N N . GLY A 1 203 ? -22.634 -9.124 18.563 1.00 84.06 203 GLY A N 1
ATOM 1630 C CA . GLY A 1 203 ? -22.514 -8.038 19.541 1.00 84.06 203 GLY A CA 1
ATOM 1631 C C . GLY A 1 203 ? -21.477 -6.964 19.198 1.00 84.06 203 GLY A C 1
ATOM 1632 O O . GLY A 1 203 ? -21.069 -6.240 20.100 1.00 84.06 203 GLY A O 1
ATOM 1633 N N . VAL A 1 204 ? -21.014 -6.878 17.943 1.00 86.81 204 VAL A N 1
ATOM 1634 C CA . VAL A 1 204 ? -20.331 -5.686 17.407 1.00 86.81 204 VAL A CA 1
ATOM 1635 C C . VAL A 1 204 ? -21.342 -4.866 16.615 1.00 86.81 204 VAL A C 1
ATOM 1637 O O . VAL A 1 204 ? -21.981 -5.382 15.703 1.00 86.81 204 VAL A O 1
ATOM 1640 N N . GLU A 1 205 ? -21.461 -3.589 16.958 1.00 89.19 205 GLU A N 1
ATOM 1641 C CA . GLU A 1 205 ? -22.392 -2.638 16.341 1.00 89.19 205 GLU A CA 1
ATOM 1642 C C . GLU A 1 205 ? -21.902 -2.136 14.972 1.00 89.19 205 GLU A C 1
ATOM 1644 O O . GLU A 1 205 ? -22.698 -1.727 14.132 1.00 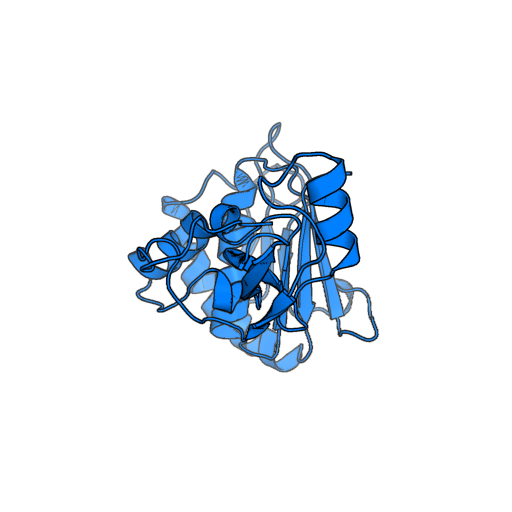89.19 205 GLU A O 1
ATOM 1649 N N . GLY A 1 206 ? -20.587 -2.152 14.730 1.00 87.00 206 GLY A N 1
ATOM 1650 C CA . GLY A 1 206 ? -20.001 -1.755 13.451 1.00 87.00 206 GLY A CA 1
ATOM 1651 C C . GLY A 1 206 ? -18.478 -1.874 13.405 1.00 87.00 206 GLY A C 1
ATOM 1652 O O . GLY A 1 206 ? -17.814 -1.937 14.444 1.00 87.00 206 GLY A O 1
ATOM 1653 N N . VAL A 1 207 ? -17.944 -1.896 12.182 1.00 87.19 207 VAL A N 1
ATOM 1654 C CA . VAL A 1 207 ? -16.507 -1.850 11.882 1.00 87.19 207 VAL A CA 1
ATOM 1655 C C . VAL A 1 207 ? -16.208 -0.534 11.170 1.00 87.19 207 VAL A C 1
ATOM 1657 O O . VAL A 1 207 ? -16.897 -0.186 10.212 1.00 87.19 207 VAL A O 1
ATOM 1660 N N . PHE A 1 208 ? -15.204 0.195 11.646 1.00 86.81 208 PHE A N 1
ATOM 1661 C CA . PHE A 1 208 ? -14.832 1.516 11.154 1.00 86.81 208 PHE A CA 1
ATOM 1662 C C . PHE A 1 208 ? -13.422 1.471 10.592 1.00 86.81 208 PHE A C 1
ATOM 1664 O O . PHE A 1 208 ? -12.473 1.200 11.322 1.00 86.81 208 PHE A O 1
ATOM 1671 N N . TYR A 1 209 ? -13.324 1.741 9.297 1.00 84.38 209 TYR A N 1
ATOM 1672 C CA . TYR A 1 209 ? -12.073 1.853 8.562 1.00 84.38 209 TYR A CA 1
ATOM 1673 C C . TYR A 1 209 ? -11.690 3.331 8.505 1.00 84.38 209 TYR A C 1
ATOM 1675 O O . TYR A 1 209 ? -12.512 4.140 8.061 1.00 84.38 209 TYR A O 1
ATOM 1683 N N . LEU A 1 210 ? -10.527 3.677 9.060 1.00 77.25 210 LEU A N 1
ATOM 1684 C CA . LEU A 1 210 ? -10.095 5.049 9.356 1.00 77.25 210 LEU A CA 1
ATOM 1685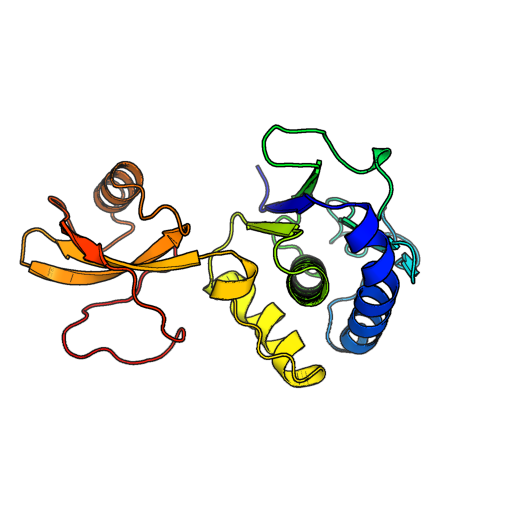 C C . LEU A 1 210 ? -8.929 5.499 8.471 1.00 77.25 210 LEU A C 1
ATOM 1687 O O . LEU A 1 210 ? -8.000 4.692 8.219 1.00 77.25 210 LEU A O 1
#

Organism: NCBI:txid1644118

Secondary structure (DSSP, 8-state):
---EEEEEES-HHHHHHHHHHHHHHHHHHGGGSPP-B-TTSSS--EEETTEEEEBPPTTS--S-EEEES-GGGSEEETTEEEEEEE-TT-TTHHHHHHHHHHHHHHHGGGEEEEESS-HHHHHHHHHHHHHHH-----HHHHHTEEEEEEE-TT--EEEEEEETTB--HHHHHHHHHTTSSS--SSPEEEEEE---TT---TT--EEE--